Protein AF-A0A0R1KF83-F1 (afdb_monomer_lite)

Radius of gyration: 47.42 Å; chains: 1; bounding box: 70×109×99 Å

Organism: NCBI:txid1423775

Sequence (262 aa):
MNELVINENLLKIIPGKIEFPEYEKLKKNADDLAEGLKSVKVTPETLKTSKKLLAQVNKQIDKVERFRKDAKKEINKPYDELKVKTDSILKSITNATQIIKKQERELEEAQRQHKKDDINALYLQRLNLYPNFPFKFNDFLSAQSNVLNKSVSMNKTEELMAAWFDTKQKDIDVIKKMDDAEEILAQYIMFPDSVTEAISTVQKKKEYLQKAAEATKKTETPDYNNDITKAKKPVTFVIYDTGEASKVRSYMNANKIEYKEI

Structure (mmCIF, N/CA/C/O backbone):
data_AF-A0A0R1KF83-F1
#
_entry.id   AF-A0A0R1KF83-F1
#
loop_
_atom_site.group_PDB
_atom_site.id
_atom_site.type_symbol
_atom_site.label_atom_id
_atom_site.label_alt_id
_atom_site.label_comp_id
_atom_site.label_asym_id
_atom_site.label_entity_id
_atom_site.label_seq_id
_atom_site.pdbx_PDB_ins_code
_atom_site.Cartn_x
_atom_site.Cartn_y
_atom_site.Cartn_z
_atom_site.occupancy
_atom_site.B_iso_or_equiv
_atom_site.auth_seq_id
_atom_site.auth_comp_id
_atom_site.auth_asym_id
_atom_site.auth_atom_id
_atom_site.pdbx_PDB_model_num
ATOM 1 N N . MET A 1 1 ? -14.107 29.313 0.769 1.00 55.62 1 MET A N 1
ATOM 2 C CA . MET A 1 1 ? -14.213 27.915 1.238 1.00 55.62 1 MET A CA 1
ATOM 3 C C . MET A 1 1 ? -15.185 27.902 2.399 1.00 55.62 1 MET A C 1
ATOM 5 O O . MET A 1 1 ? -15.134 28.829 3.193 1.00 55.62 1 MET A O 1
ATOM 9 N N . ASN A 1 2 ? -16.086 26.922 2.467 1.00 73.06 2 ASN A N 1
ATOM 10 C CA . ASN A 1 2 ? -16.940 26.766 3.643 1.00 73.06 2 ASN A CA 1
ATOM 11 C C . ASN A 1 2 ? -16.139 26.015 4.703 1.00 73.06 2 ASN A C 1
ATOM 13 O O . ASN A 1 2 ? -15.740 24.874 4.474 1.00 73.06 2 ASN A O 1
ATOM 17 N N . GLU A 1 3 ? -15.887 26.666 5.828 1.00 73.06 3 GLU A N 1
ATOM 18 C CA . GLU A 1 3 ? -15.158 26.081 6.947 1.00 73.06 3 GLU A CA 1
ATOM 19 C C . GLU A 1 3 ? -16.136 25.553 7.994 1.00 73.06 3 GLU A C 1
ATOM 21 O O . GLU A 1 3 ? -17.164 26.169 8.285 1.00 73.06 3 GLU A O 1
ATOM 26 N N . LEU A 1 4 ? -15.817 24.391 8.564 1.00 77.00 4 LEU A N 1
ATOM 27 C CA . LEU A 1 4 ? -16.530 23.885 9.727 1.00 77.00 4 LEU A CA 1
ATOM 28 C C . LEU A 1 4 ? -16.047 24.660 10.959 1.00 77.00 4 LEU A C 1
ATOM 30 O O . LEU A 1 4 ? -14.973 24.384 11.486 1.00 77.00 4 LEU A O 1
ATOM 34 N N . VAL A 1 5 ? -16.839 25.628 11.413 1.00 77.94 5 VAL A N 1
ATOM 35 C CA . VAL A 1 5 ? -16.510 26.445 12.587 1.00 77.94 5 VAL A CA 1
ATOM 36 C C . VAL A 1 5 ? -17.060 25.783 13.852 1.00 77.94 5 VAL A C 1
ATOM 38 O O . VAL A 1 5 ? -18.271 25.598 13.986 1.00 77.94 5 VAL A O 1
ATOM 41 N N . ILE A 1 6 ? -16.176 25.443 14.794 1.00 75.62 6 ILE A N 1
ATOM 42 C CA . ILE A 1 6 ? -16.545 24.929 16.120 1.00 75.62 6 ILE A CA 1
ATOM 43 C C . ILE A 1 6 ? -16.343 26.055 17.139 1.00 75.62 6 ILE A C 1
ATOM 45 O O . ILE A 1 6 ? -15.214 26.381 17.486 1.00 75.62 6 ILE A O 1
ATOM 49 N N . ASN A 1 7 ? -17.439 26.649 17.611 1.00 75.56 7 ASN A N 1
ATOM 50 C CA . ASN A 1 7 ? -17.421 27.705 18.624 1.00 75.56 7 ASN A CA 1
ATOM 51 C C . ASN A 1 7 ? -17.644 27.138 20.033 1.00 75.56 7 ASN A C 1
ATOM 53 O O . ASN A 1 7 ? -18.369 26.157 20.209 1.00 75.56 7 ASN A O 1
ATOM 57 N N . GLU A 1 8 ? -17.108 27.820 21.047 1.00 60.69 8 GLU A N 1
ATOM 58 C CA . GLU A 1 8 ? -17.173 27.406 22.461 1.00 60.69 8 GLU A CA 1
ATOM 59 C C . GLU A 1 8 ? -18.611 27.289 23.012 1.00 60.69 8 GLU A C 1
ATOM 61 O O . GLU A 1 8 ? -18.862 26.516 23.932 1.00 60.69 8 GLU A O 1
ATOM 66 N N . ASN A 1 9 ? -19.584 27.972 22.396 1.00 69.19 9 ASN A N 1
ATOM 67 C CA . ASN A 1 9 ? -20.997 27.965 22.806 1.00 69.19 9 ASN A CA 1
ATOM 68 C C . ASN A 1 9 ? -21.871 26.903 22.109 1.00 69.19 9 ASN A C 1
ATOM 70 O O . ASN A 1 9 ? -23.090 26.908 22.281 1.00 69.19 9 ASN A O 1
ATOM 74 N N . LEU A 1 10 ? -21.296 26.000 21.307 1.00 70.94 10 LEU A N 1
ATOM 75 C CA . LEU A 1 10 ? -22.069 24.973 20.589 1.00 70.94 10 LEU A CA 1
ATOM 76 C C . LEU A 1 10 ? -22.630 23.874 21.502 1.00 70.94 10 LEU A C 1
ATOM 78 O O . LEU A 1 10 ? -23.557 23.163 21.113 1.00 70.94 10 LEU A O 1
ATOM 82 N N . LEU A 1 11 ? -22.071 23.723 22.704 1.00 75.50 11 LEU A N 1
ATOM 83 C CA . LEU A 1 11 ? -22.419 22.659 23.633 1.00 75.50 11 LEU A CA 1
ATOM 84 C C . LEU A 1 11 ? -22.688 23.233 25.026 1.00 75.50 11 LEU A C 1
ATOM 86 O O . LEU A 1 11 ? -21.809 23.812 25.654 1.00 75.50 11 LEU A O 1
ATOM 90 N N . LYS A 1 12 ? -23.895 23.008 25.548 1.00 79.31 12 LYS A N 1
ATOM 91 C CA . LYS A 1 12 ? -24.231 23.305 26.943 1.00 79.31 12 LYS A CA 1
ATOM 92 C C . LYS A 1 12 ? -24.244 22.009 27.746 1.00 79.31 12 LYS A C 1
ATOM 94 O O . LYS A 1 12 ? -25.152 21.197 27.588 1.00 79.31 12 LYS A O 1
ATOM 99 N N . ILE A 1 13 ? -23.254 21.827 28.617 1.00 78.75 13 ILE A N 1
ATOM 100 C CA . ILE A 1 13 ? -23.199 20.692 29.544 1.00 78.75 13 ILE A CA 1
ATOM 101 C C . ILE A 1 13 ? -23.841 21.116 30.862 1.00 78.75 13 ILE A C 1
ATOM 103 O O . ILE A 1 13 ? -23.393 22.066 31.500 1.00 78.75 13 ILE A O 1
ATOM 107 N N . ILE A 1 14 ? -24.888 20.407 31.275 1.00 79.69 14 ILE A N 1
ATOM 108 C CA . ILE A 1 14 ? -25.494 20.567 32.599 1.00 79.69 14 ILE A CA 1
ATOM 109 C C . ILE A 1 14 ? -25.043 19.363 33.437 1.00 79.69 14 ILE A C 1
ATOM 111 O O . ILE A 1 14 ? -25.363 18.234 33.063 1.00 79.69 14 ILE A O 1
ATOM 115 N N . PRO A 1 15 ? -24.281 19.558 34.530 1.00 71.69 15 PRO A N 1
ATOM 116 C CA . PRO A 1 15 ? -23.847 18.459 35.387 1.00 71.69 15 PRO A CA 1
ATOM 117 C C . PRO A 1 15 ? -25.043 17.673 35.938 1.00 71.69 15 PRO A C 1
ATOM 119 O O . PRO A 1 15 ? -25.968 18.254 36.506 1.00 71.69 15 PRO A O 1
ATOM 122 N N . GLY A 1 16 ? -25.023 16.347 35.789 1.00 71.31 16 GLY A N 1
ATOM 123 C CA . GLY A 1 16 ? -26.053 15.475 36.349 1.00 71.31 16 GLY A CA 1
ATOM 124 C C . GLY A 1 16 ? -25.880 15.326 37.861 1.00 71.31 16 GLY A C 1
ATOM 125 O O . GLY A 1 16 ? -24.911 14.720 38.312 1.00 71.31 16 GLY A O 1
ATOM 126 N N . LYS A 1 17 ? -26.816 15.857 38.654 1.00 80.12 17 LYS A N 1
ATOM 127 C CA . LYS A 1 17 ? -26.907 15.577 40.094 1.00 80.12 17 LYS A CA 1
ATOM 128 C C . LYS A 1 17 ? -27.732 14.307 40.298 1.00 80.12 17 LYS A C 1
ATOM 130 O O . LYS A 1 17 ? -28.866 14.239 39.834 1.00 80.12 17 LYS A O 1
ATOM 135 N N . ILE A 1 18 ? -27.177 13.319 41.001 1.00 80.50 18 ILE A N 1
ATOM 136 C CA . ILE A 1 18 ? -27.921 12.127 41.429 1.00 80.50 18 ILE A CA 1
ATOM 137 C C . ILE A 1 18 ? -28.328 12.330 42.885 1.00 80.50 18 ILE A C 1
ATOM 139 O O . ILE A 1 18 ? -27.470 12.452 43.757 1.00 80.50 18 ILE A O 1
ATOM 143 N N . GLU A 1 19 ? -29.628 12.341 43.152 1.00 84.00 19 GLU A N 1
ATOM 144 C CA . GLU A 1 19 ? -30.161 12.301 44.511 1.00 84.00 19 GLU A CA 1
ATOM 145 C C . GLU A 1 19 ? -30.661 10.885 44.801 1.00 84.00 19 GLU A C 1
ATOM 147 O O . GLU A 1 19 ? -31.388 10.303 43.997 1.00 84.00 19 GLU A O 1
ATOM 152 N N . PHE A 1 20 ? -30.278 10.325 45.953 1.00 87.25 20 PHE A N 1
ATOM 153 C CA . PHE A 1 20 ? -30.765 9.025 46.423 1.00 87.25 20 PHE A CA 1
ATOM 154 C C . PHE A 1 20 ? -31.449 9.171 47.795 1.00 87.25 20 PHE A C 1
ATOM 156 O O . PHE A 1 20 ? -30.877 8.781 48.813 1.00 87.25 20 PHE A O 1
ATOM 163 N N . PRO A 1 21 ? -32.673 9.736 47.847 1.00 85.31 21 PRO A N 1
ATOM 164 C CA . PRO A 1 21 ? -33.319 10.120 49.105 1.00 85.31 21 PRO A CA 1
ATOM 165 C C . PRO A 1 21 ? -33.566 8.951 50.070 1.00 85.31 21 PRO A C 1
ATOM 167 O O . PRO A 1 21 ? -33.509 9.127 51.281 1.00 85.31 21 PRO A O 1
ATOM 170 N N . GLU A 1 22 ? -33.806 7.743 49.549 1.00 89.19 22 GLU A N 1
ATOM 171 C CA . GLU A 1 22 ? -34.083 6.545 50.360 1.00 89.19 22 GLU A CA 1
ATOM 172 C C . GLU A 1 22 ? -32.843 5.684 50.658 1.00 89.19 22 GLU A C 1
ATOM 174 O O . GLU A 1 22 ? -32.982 4.542 51.102 1.00 89.19 22 GLU A O 1
ATOM 179 N N . TYR A 1 23 ? -31.630 6.200 50.437 1.00 90.25 23 TYR A N 1
ATOM 180 C CA . TYR A 1 23 ? -30.397 5.438 50.646 1.00 90.25 23 TYR A CA 1
ATOM 181 C C . TYR A 1 23 ? -30.298 4.843 52.057 1.00 90.25 23 TYR A C 1
ATOM 183 O O . TYR A 1 23 ? -30.104 3.638 52.196 1.00 90.25 23 TYR A O 1
ATOM 191 N N . GLU A 1 24 ? -30.494 5.658 53.097 1.00 91.31 24 GLU A N 1
ATOM 192 C CA . GLU A 1 24 ? -30.372 5.211 54.493 1.00 91.31 24 GLU A CA 1
ATOM 193 C C . GLU A 1 24 ? -31.385 4.113 54.838 1.00 91.31 24 GLU A C 1
ATOM 195 O O . GLU A 1 24 ? -31.067 3.142 55.524 1.00 91.31 24 GLU A O 1
ATOM 200 N N . LYS A 1 25 ? -32.602 4.212 54.291 1.00 88.94 25 LYS A N 1
ATOM 201 C CA . LYS A 1 25 ? -33.646 3.200 54.470 1.00 88.94 25 LYS A CA 1
ATOM 202 C C . LYS A 1 25 ? -33.285 1.895 53.761 1.00 88.94 25 LYS A C 1
ATOM 204 O O . LYS A 1 25 ? -33.444 0.821 54.338 1.00 88.94 25 LYS A O 1
ATOM 209 N N . LEU A 1 26 ? -32.790 1.970 52.523 1.00 89.19 26 LEU A N 1
ATOM 210 C CA . LEU A 1 26 ? -32.376 0.788 51.768 1.00 89.19 26 LEU A CA 1
ATOM 211 C C . LEU A 1 26 ? -31.156 0.112 52.402 1.00 89.19 26 LEU A C 1
ATOM 213 O O . LEU A 1 26 ? -31.117 -1.114 52.477 1.00 89.19 26 LEU A O 1
ATOM 217 N N . LYS A 1 27 ? -30.192 0.903 52.878 1.00 90.94 27 LYS A N 1
ATOM 218 C CA . LYS A 1 27 ? -29.001 0.418 53.574 1.00 90.94 27 LYS A CA 1
ATOM 219 C C . LYS A 1 27 ? -29.380 -0.316 54.856 1.00 90.94 27 LYS A C 1
ATOM 221 O O . LYS A 1 27 ? -28.992 -1.465 55.014 1.00 90.94 27 LYS A O 1
ATOM 226 N N . LYS A 1 28 ? -30.230 0.288 55.693 1.00 90.06 28 LYS A N 1
ATOM 227 C CA . LYS A 1 28 ? -30.735 -0.356 56.910 1.00 90.06 28 LYS A CA 1
ATOM 228 C C . LYS A 1 28 ? -31.414 -1.699 56.615 1.00 90.06 28 LYS A C 1
ATOM 230 O O . LYS A 1 28 ? -31.087 -2.698 57.238 1.00 90.06 28 LYS A O 1
ATOM 235 N N . ASN A 1 29 ? -32.286 -1.752 55.604 1.00 87.06 29 ASN A N 1
ATOM 236 C CA . ASN A 1 29 ? -32.935 -3.003 55.194 1.00 87.06 29 ASN A CA 1
ATOM 237 C C . ASN A 1 29 ? -31.931 -4.068 54.713 1.00 87.06 29 ASN A C 1
ATOM 239 O O . ASN A 1 29 ? -32.166 -5.262 54.896 1.00 87.06 29 ASN A O 1
ATOM 243 N N . ALA A 1 30 ? -30.844 -3.655 54.054 1.00 88.62 30 ALA A N 1
ATOM 244 C CA . ALA A 1 30 ? -29.791 -4.562 53.607 1.00 88.62 30 ALA A CA 1
ATOM 245 C C . ALA A 1 30 ? -28.960 -5.093 54.787 1.00 88.62 30 ALA A C 1
ATOM 247 O O . ALA A 1 30 ? -28.637 -6.281 54.803 1.00 88.62 30 ALA A O 1
ATOM 248 N N . ASP A 1 31 ? -28.667 -4.241 55.771 1.00 89.94 31 ASP A N 1
ATOM 249 C CA . ASP A 1 31 ? -27.963 -4.614 57.000 1.00 89.94 31 ASP A CA 1
ATOM 250 C C . ASP A 1 31 ? -28.804 -5.602 57.832 1.00 89.94 31 ASP A C 1
ATOM 252 O O . ASP A 1 31 ? -28.315 -6.681 58.172 1.00 89.94 31 ASP A O 1
ATOM 256 N N . ASP A 1 32 ? -30.097 -5.316 58.031 1.00 87.44 32 ASP A N 1
ATOM 257 C CA . ASP A 1 32 ? -31.045 -6.203 58.724 1.00 87.44 32 ASP A CA 1
ATOM 258 C C . ASP A 1 32 ? -31.163 -7.570 58.014 1.00 87.44 32 ASP A C 1
ATOM 260 O O . ASP A 1 32 ? -31.154 -8.634 58.644 1.00 87.44 32 ASP A O 1
ATOM 264 N N . LEU A 1 33 ? -31.230 -7.569 56.675 1.00 86.44 33 LEU A N 1
ATOM 265 C CA . LEU A 1 33 ? -31.244 -8.794 55.871 1.00 86.44 33 LEU A CA 1
ATOM 266 C C . LEU A 1 33 ? -29.941 -9.590 56.042 1.00 86.44 33 LEU A C 1
ATOM 268 O O . LEU A 1 33 ? -29.980 -10.815 56.173 1.00 86.44 33 LEU A O 1
ATOM 272 N N . ALA A 1 34 ? -28.790 -8.919 56.041 1.00 86.19 34 ALA A N 1
ATOM 273 C CA . ALA A 1 34 ? -27.488 -9.557 56.198 1.00 86.19 34 ALA A CA 1
ATOM 274 C C . ALA A 1 34 ? -27.314 -10.173 57.594 1.00 86.19 34 ALA A C 1
ATOM 276 O O . ALA A 1 34 ? -26.789 -11.283 57.711 1.00 86.19 34 ALA A O 1
ATOM 277 N N . GLU A 1 35 ? -27.772 -9.494 58.648 1.00 86.81 35 GLU A N 1
ATOM 278 C CA . GLU A 1 35 ? -27.797 -10.037 60.010 1.00 86.81 35 GLU A CA 1
ATOM 279 C C . GLU A 1 35 ? -28.718 -11.255 60.118 1.00 86.81 35 GLU A C 1
ATOM 281 O O . GLU A 1 35 ? -28.304 -12.299 60.633 1.00 86.81 35 GLU A O 1
ATOM 286 N N . GLY A 1 36 ? -29.918 -11.176 59.536 1.00 82.06 36 GLY A N 1
ATOM 287 C CA . GLY A 1 36 ? -30.845 -12.303 59.470 1.00 82.06 36 GLY A CA 1
ATOM 288 C C . GLY A 1 36 ? -30.234 -13.522 58.774 1.00 82.06 36 GLY A C 1
ATOM 289 O O . GLY A 1 36 ? -30.340 -14.639 59.279 1.00 82.06 36 GLY A O 1
ATOM 290 N N . LEU A 1 37 ? -29.514 -13.325 57.666 1.00 85.19 37 LEU A N 1
ATOM 291 C CA . LEU A 1 37 ? -28.855 -14.410 56.930 1.00 85.19 37 LEU A CA 1
ATOM 292 C C . LEU A 1 37 ? -27.703 -15.061 57.709 1.00 85.19 37 LEU A C 1
ATOM 294 O O . LEU A 1 37 ? -27.546 -16.279 57.632 1.00 85.19 37 LEU A O 1
ATOM 298 N N . LYS A 1 38 ? -26.929 -14.292 58.490 1.00 86.75 38 LYS A N 1
ATOM 299 C CA . LYS A 1 38 ? -25.844 -14.825 59.342 1.00 86.75 38 LYS A CA 1
ATOM 300 C C . LYS A 1 38 ? -26.356 -15.775 60.429 1.00 86.75 38 LYS A C 1
ATOM 302 O O . LYS A 1 38 ? -25.614 -16.644 60.876 1.00 86.75 38 LYS A O 1
ATOM 307 N N . SER A 1 39 ? -27.612 -15.619 60.847 1.00 82.25 39 SER A N 1
ATOM 308 C CA . SER A 1 39 ? -28.232 -16.453 61.885 1.00 82.25 39 SER A CA 1
ATOM 309 C C . SER A 1 39 ? -28.730 -17.822 61.383 1.00 82.25 39 SER A C 1
ATOM 311 O O . SER A 1 39 ? -29.008 -18.716 62.186 1.00 82.25 39 SER A O 1
ATOM 313 N N . VAL A 1 40 ? -28.818 -18.025 60.061 1.00 84.06 40 VAL A N 1
ATOM 314 C CA . VAL A 1 40 ? -29.368 -19.248 59.455 1.00 84.06 40 VAL A CA 1
ATOM 315 C C . VAL A 1 40 ? -28.357 -20.399 59.512 1.00 84.06 40 VAL A C 1
ATOM 317 O O . VAL A 1 40 ? -27.308 -20.356 58.871 1.00 84.06 40 VAL A O 1
ATOM 320 N N . LYS A 1 41 ? -28.697 -21.487 60.218 1.00 80.81 41 LYS A N 1
ATOM 321 C CA . LYS A 1 41 ? -27.914 -22.737 60.229 1.00 80.81 41 LYS A CA 1
ATOM 322 C C . LYS A 1 41 ? -28.411 -23.714 59.162 1.00 80.81 41 LYS A C 1
ATOM 324 O O . LYS A 1 41 ? -29.584 -24.087 59.139 1.00 80.81 41 LYS A O 1
ATOM 329 N N . VAL A 1 42 ? -27.505 -24.163 58.296 1.00 83.31 42 VAL A N 1
ATOM 330 C CA . VAL A 1 42 ? -27.810 -25.135 57.236 1.00 83.31 42 VAL A CA 1
ATOM 331 C C . VAL A 1 42 ? -27.580 -26.555 57.755 1.00 83.31 42 VAL A C 1
ATOM 333 O O . VAL A 1 42 ? -26.464 -26.913 58.117 1.00 83.31 42 VAL A O 1
ATOM 336 N N . THR A 1 43 ? -28.637 -27.364 57.774 1.00 86.25 43 THR A N 1
ATOM 337 C CA . THR A 1 43 ? -28.629 -28.792 58.127 1.00 86.25 43 THR A CA 1
ATOM 338 C C . THR A 1 43 ? -29.216 -29.611 56.964 1.00 86.25 43 THR A C 1
ATOM 340 O O . THR A 1 43 ? -29.791 -29.025 56.038 1.00 86.25 43 THR A O 1
ATOM 343 N N . PRO A 1 44 ? -29.098 -30.954 56.956 1.00 81.31 44 PRO A N 1
ATOM 344 C CA . PRO A 1 44 ? -29.629 -31.786 55.870 1.00 81.31 44 PRO A CA 1
ATOM 345 C C . PRO A 1 44 ? -31.131 -31.576 55.608 1.00 81.31 44 PRO A C 1
ATOM 347 O O . PRO A 1 44 ? -31.561 -31.561 54.456 1.00 81.31 44 PRO A O 1
ATOM 350 N N . GLU A 1 45 ? -31.912 -31.324 56.660 1.00 76.19 45 GLU A N 1
ATOM 351 C CA . GLU A 1 45 ? -33.358 -31.084 56.584 1.00 76.19 45 GLU A CA 1
ATOM 352 C C . GLU A 1 45 ? -33.705 -29.665 56.089 1.00 76.19 45 GLU A C 1
ATOM 354 O O . GLU A 1 45 ? -34.697 -29.474 55.383 1.00 76.19 45 GLU A O 1
ATOM 359 N N . THR A 1 46 ? -32.864 -28.661 56.380 1.00 81.19 46 THR A N 1
ATOM 360 C CA . THR A 1 46 ? -33.091 -27.251 55.993 1.00 81.19 46 THR A CA 1
ATOM 361 C C . THR A 1 46 ? -32.419 -26.854 54.674 1.00 81.19 46 THR A C 1
ATOM 363 O O . THR A 1 46 ? -32.597 -25.741 54.179 1.00 81.19 46 THR A O 1
ATOM 366 N N . LEU A 1 47 ? -31.681 -27.759 54.028 1.00 84.94 47 LEU A N 1
ATOM 367 C CA . LEU A 1 47 ? -30.932 -27.465 52.802 1.00 84.94 47 LEU A CA 1
ATOM 368 C C . LEU A 1 47 ? -31.814 -26.915 51.665 1.00 84.94 47 LEU A C 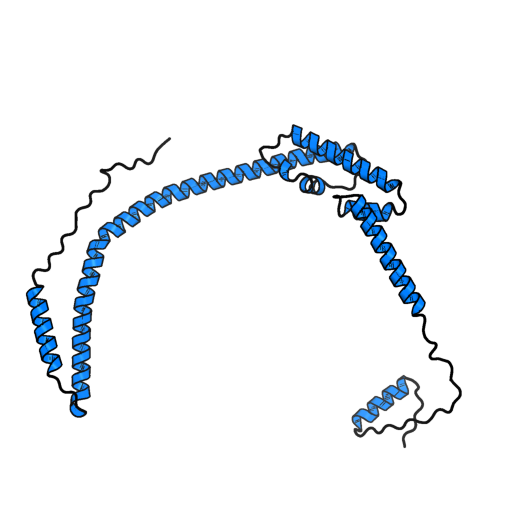1
ATOM 370 O O . LEU A 1 47 ? -31.422 -25.989 50.948 1.00 84.94 47 LEU A O 1
ATOM 374 N N . LYS A 1 48 ? -33.022 -27.465 51.487 1.00 86.38 48 LYS A N 1
ATOM 375 C CA . LYS A 1 48 ? -33.942 -27.053 50.412 1.00 86.38 48 LYS A CA 1
ATOM 376 C C . LYS A 1 48 ? -34.507 -25.648 50.642 1.00 86.38 48 LYS A C 1
ATOM 378 O O . LYS A 1 48 ? -34.655 -24.891 49.682 1.00 86.38 48 LYS A O 1
ATOM 383 N N . THR A 1 49 ? -34.822 -25.295 51.885 1.00 82.88 49 THR A N 1
ATOM 384 C CA . THR A 1 49 ? -35.333 -23.965 52.249 1.00 82.88 49 THR A CA 1
ATOM 385 C C . THR A 1 49 ? -34.225 -22.917 52.180 1.00 82.88 49 THR A C 1
ATOM 387 O O . THR A 1 49 ? -34.434 -21.870 51.569 1.00 82.88 49 THR A O 1
ATOM 390 N N . SER A 1 50 ? -33.015 -23.240 52.645 1.00 84.81 50 SER A N 1
ATOM 391 C CA . SER A 1 50 ? -31.837 -22.366 52.539 1.00 84.81 50 SER A CA 1
ATOM 392 C C . SER A 1 50 ? -31.466 -22.037 51.087 1.00 84.81 50 SER A C 1
ATOM 394 O O . SER A 1 50 ? -31.187 -20.884 50.764 1.00 84.81 50 SER A O 1
ATOM 396 N N . LYS A 1 51 ? -31.553 -23.006 50.162 1.00 85.19 51 LYS A N 1
ATOM 397 C CA . LYS A 1 51 ? -31.351 -22.747 48.721 1.00 85.19 51 LYS A CA 1
ATOM 398 C C . LYS A 1 51 ? -32.392 -21.785 48.135 1.00 85.19 51 LYS A C 1
ATOM 400 O O . LYS A 1 51 ? -32.042 -20.930 47.324 1.00 85.19 51 LYS A O 1
ATOM 405 N N . LYS A 1 52 ? -33.665 -21.900 48.536 1.00 88.00 52 LYS A N 1
ATOM 406 C CA . LYS A 1 52 ? -34.721 -20.966 48.101 1.00 88.00 52 LYS A CA 1
ATOM 407 C C . LYS A 1 52 ? -34.488 -19.556 48.647 1.00 88.00 52 LYS A C 1
ATOM 409 O O . LYS A 1 52 ? -34.669 -18.598 47.899 1.00 88.00 52 LYS A O 1
ATOM 414 N N . LEU A 1 53 ? -34.058 -19.444 49.904 1.00 85.44 53 LEU A N 1
ATOM 415 C CA . LEU A 1 53 ? -33.714 -18.170 50.536 1.00 85.44 53 LEU A CA 1
ATOM 416 C C . LEU A 1 53 ? -32.557 -17.479 49.799 1.00 85.44 53 LEU A C 1
ATOM 418 O O . LEU A 1 53 ? -32.698 -16.329 49.395 1.00 85.44 53 LEU A O 1
ATOM 422 N N . LEU A 1 54 ? -31.464 -18.196 49.509 1.00 89.06 54 LEU A N 1
ATOM 423 C CA . LEU A 1 54 ? -30.344 -17.656 48.723 1.00 89.06 54 LEU A CA 1
ATOM 424 C C . LEU A 1 54 ? -30.781 -17.169 47.337 1.00 89.06 54 LEU A C 1
ATOM 426 O O . LEU A 1 54 ? -30.371 -16.099 46.896 1.00 89.06 54 LEU A O 1
ATOM 430 N N . ALA A 1 55 ? -31.656 -17.911 46.655 1.00 89.12 55 ALA A N 1
ATOM 431 C CA . ALA A 1 55 ? -32.183 -17.481 45.362 1.00 89.12 55 ALA A CA 1
ATOM 432 C C . ALA A 1 55 ? -33.006 -16.181 45.460 1.00 89.12 55 ALA A C 1
ATOM 434 O O . ALA A 1 55 ? -32.976 -15.363 44.541 1.00 89.12 55 ALA A O 1
ATOM 435 N N . GLN A 1 56 ? -33.740 -15.969 46.556 1.00 87.50 56 GLN A N 1
ATOM 436 C CA . GLN A 1 56 ? -34.470 -14.721 46.800 1.00 87.50 56 GLN A CA 1
ATOM 437 C C . GLN A 1 56 ? -33.522 -13.553 47.096 1.00 87.50 56 GLN A C 1
ATOM 439 O O . GLN A 1 56 ? -33.717 -12.473 46.539 1.00 87.50 56 GLN A O 1
ATOM 444 N N . VAL A 1 57 ? -32.477 -13.781 47.894 1.00 90.25 57 VAL A N 1
ATOM 445 C CA . VAL A 1 57 ? -31.438 -12.781 48.192 1.00 90.25 57 VAL A CA 1
ATOM 446 C C . VAL A 1 57 ? -30.697 -12.377 46.921 1.00 90.25 57 VAL A C 1
ATOM 448 O O . VAL A 1 57 ? -30.591 -11.190 46.627 1.00 90.25 57 VAL A O 1
ATOM 451 N N . ASN A 1 58 ? -30.285 -13.340 46.093 1.00 89.69 58 ASN A N 1
ATOM 452 C CA . ASN A 1 58 ? -29.632 -13.054 44.813 1.00 89.69 58 ASN A CA 1
ATOM 453 C C . ASN A 1 58 ? -30.520 -12.199 43.895 1.00 89.69 58 ASN A C 1
ATOM 455 O O . ASN A 1 58 ? -30.045 -11.244 43.290 1.00 89.69 58 ASN A O 1
ATOM 459 N N . LYS A 1 59 ? -31.837 -12.450 43.860 1.00 92.94 59 LYS A N 1
ATOM 460 C CA . LYS A 1 59 ? -32.775 -11.586 43.120 1.00 92.94 59 LYS A CA 1
ATOM 461 C C . LYS A 1 59 ? -32.824 -10.156 43.664 1.00 92.94 59 LYS A C 1
ATOM 463 O O . LYS A 1 59 ? -33.055 -9.232 42.888 1.00 92.94 59 LYS A O 1
ATOM 468 N N . GLN A 1 60 ? -32.677 -9.960 44.974 1.00 88.62 60 GLN A N 1
ATOM 469 C CA . GLN A 1 60 ? -32.633 -8.627 45.582 1.00 88.62 60 GLN A CA 1
ATOM 470 C C . GLN A 1 60 ? -31.310 -7.913 45.275 1.00 88.62 60 GLN A C 1
ATOM 472 O O . GLN A 1 60 ? -31.347 -6.746 44.888 1.00 88.62 60 GLN A O 1
ATOM 477 N N . ILE A 1 61 ? -30.177 -8.622 45.330 1.00 88.62 61 ILE A N 1
ATOM 478 C CA . ILE A 1 61 ? -28.866 -8.115 44.890 1.00 88.62 61 ILE A CA 1
ATOM 479 C C . ILE A 1 61 ? -28.949 -7.644 43.435 1.00 88.62 61 ILE A C 1
ATOM 481 O O . ILE A 1 61 ? -28.627 -6.495 43.128 1.00 88.62 61 ILE A O 1
ATOM 485 N N . ASP A 1 62 ? -29.496 -8.480 42.551 1.00 92.19 62 ASP A N 1
ATOM 486 C CA . ASP A 1 62 ? -29.644 -8.128 41.143 1.00 92.19 62 ASP A CA 1
ATOM 487 C C . ASP A 1 62 ? -30.517 -6.883 40.925 1.00 92.19 62 ASP A C 1
ATOM 489 O O . ASP A 1 62 ? -30.329 -6.161 39.947 1.00 92.19 62 ASP A O 1
ATOM 493 N N . LYS A 1 63 ? -31.522 -6.638 41.777 1.00 91.69 63 LYS A N 1
ATOM 494 C CA . LYS A 1 63 ? -32.368 -5.436 41.680 1.00 91.69 63 LYS A CA 1
ATOM 495 C C . LYS A 1 63 ? -31.573 -4.174 42.002 1.00 91.69 63 LYS A C 1
ATOM 497 O O . LYS A 1 63 ? -31.689 -3.198 41.265 1.00 91.69 63 LYS A O 1
ATOM 502 N N . VAL A 1 64 ? -30.745 -4.204 43.047 1.00 88.31 64 VAL A N 1
ATOM 503 C CA . VAL A 1 64 ? -29.861 -3.082 43.410 1.00 88.31 64 VAL A CA 1
ATOM 504 C C . VAL A 1 64 ? -28.831 -2.838 42.307 1.00 88.31 64 VAL A C 1
ATOM 506 O O . VAL A 1 64 ? -28.601 -1.699 41.894 1.00 88.31 64 VAL A O 1
ATOM 509 N N . GLU A 1 65 ? -28.259 -3.907 41.751 1.00 89.25 65 GLU A N 1
ATOM 510 C CA . GLU A 1 65 ? -27.348 -3.784 40.617 1.00 89.25 65 GLU A CA 1
ATOM 511 C C . GLU A 1 65 ? -28.015 -3.206 39.368 1.00 89.25 65 GLU A C 1
ATOM 513 O O . GLU A 1 65 ? -27.403 -2.386 38.680 1.00 89.25 65 GLU A O 1
ATOM 518 N N . ARG A 1 66 ? -29.240 -3.645 39.052 1.00 93.69 66 ARG A N 1
ATOM 519 C CA . ARG A 1 66 ? -30.025 -3.115 37.930 1.00 93.69 66 ARG A CA 1
ATOM 520 C C . ARG A 1 66 ? -30.301 -1.632 38.116 1.00 93.69 66 ARG A C 1
ATOM 522 O O . ARG A 1 66 ? -29.965 -0.871 37.221 1.00 93.69 66 ARG A O 1
ATOM 529 N N . PHE A 1 67 ? -30.758 -1.218 39.297 1.00 89.94 67 PHE A N 1
ATOM 530 C CA . PHE A 1 67 ? -30.966 0.194 39.623 1.00 89.94 67 PHE A CA 1
ATOM 531 C C . PHE A 1 67 ? -29.715 1.045 39.343 1.00 89.94 67 PHE A C 1
ATOM 533 O O . PHE A 1 67 ? -29.790 2.046 38.632 1.00 89.94 67 PHE A O 1
ATOM 540 N N . ARG A 1 68 ? -28.534 0.601 39.801 1.00 90.81 68 ARG A N 1
ATOM 541 C CA . ARG A 1 68 ? -27.258 1.276 39.499 1.00 90.81 68 ARG A CA 1
ATOM 542 C C . ARG A 1 68 ? -26.964 1.328 37.993 1.00 90.81 68 ARG A C 1
ATOM 544 O O . ARG A 1 68 ? -26.510 2.353 37.487 1.00 90.81 68 ARG A O 1
ATOM 551 N N . LYS A 1 69 ? -27.157 0.212 37.280 1.00 92.81 69 LYS A N 1
ATOM 552 C CA . LYS A 1 69 ? -26.896 0.109 35.832 1.00 92.81 69 LYS A CA 1
ATOM 553 C C . LYS A 1 69 ? -27.842 1.008 35.030 1.00 92.81 69 LYS A C 1
ATOM 555 O O . LYS A 1 69 ? -27.387 1.641 34.083 1.00 92.81 69 LYS A O 1
ATOM 560 N N . ASP A 1 70 ? -29.107 1.091 35.419 1.00 90.81 70 ASP A N 1
ATOM 561 C CA . ASP A 1 70 ? -30.119 1.899 34.742 1.00 90.81 70 ASP A CA 1
ATOM 562 C C . ASP A 1 70 ? -29.894 3.394 34.998 1.00 90.81 70 ASP A C 1
ATOM 564 O O . ASP A 1 70 ? -29.862 4.165 34.043 1.00 90.81 70 ASP A O 1
ATOM 568 N N . ALA A 1 71 ? -29.567 3.796 36.233 1.00 88.44 71 ALA A N 1
ATOM 569 C CA . ALA A 1 71 ? -29.157 5.173 36.528 1.00 88.44 71 ALA A CA 1
ATOM 570 C C . ALA A 1 71 ? -27.938 5.608 35.689 1.00 88.44 71 ALA A C 1
ATOM 572 O O . ALA A 1 71 ? -27.914 6.705 35.133 1.00 88.44 71 ALA A O 1
ATOM 573 N N . LYS A 1 72 ? -26.939 4.725 35.526 1.00 89.69 72 LYS A N 1
ATOM 574 C CA . LYS A 1 72 ? -25.784 4.983 34.650 1.00 89.69 72 LYS A CA 1
ATOM 575 C C . LYS A 1 72 ? -26.196 5.160 33.183 1.00 89.69 72 LYS A C 1
ATOM 577 O O . LYS A 1 72 ? -25.642 6.022 32.507 1.00 89.69 72 LYS A O 1
ATOM 582 N N . LYS A 1 73 ? -27.129 4.346 32.679 1.00 89.62 73 LYS A N 1
ATOM 583 C CA . LYS A 1 73 ? -27.625 4.465 31.298 1.00 89.62 73 LYS A CA 1
ATOM 584 C C . LYS A 1 73 ? -28.341 5.793 31.071 1.00 89.62 73 LYS A C 1
ATOM 586 O O . LYS A 1 73 ? -28.057 6.442 30.074 1.00 89.62 73 LYS A O 1
ATOM 591 N N . GLU A 1 74 ? -29.205 6.210 31.993 1.00 87.44 74 GLU A N 1
ATOM 592 C CA . GLU A 1 74 ? -29.929 7.485 31.881 1.00 87.44 74 GLU A CA 1
ATOM 593 C C . GLU A 1 74 ? -28.973 8.684 31.844 1.00 87.44 74 GLU A C 1
ATOM 595 O O . GLU A 1 74 ? -29.128 9.575 31.015 1.00 87.44 74 GLU A O 1
ATOM 600 N N . ILE A 1 75 ? -27.922 8.674 32.668 1.00 87.50 75 ILE A N 1
ATOM 601 C CA . ILE A 1 75 ? -26.895 9.731 32.665 1.00 87.50 75 ILE A CA 1
ATOM 602 C C . ILE A 1 75 ? -26.064 9.718 31.381 1.00 87.50 75 ILE A C 1
ATOM 604 O O . ILE A 1 75 ? -25.676 10.774 30.887 1.00 87.50 75 ILE A O 1
ATOM 608 N N . ASN A 1 76 ? -25.777 8.534 30.836 1.00 89.62 76 ASN A N 1
ATOM 609 C CA . ASN A 1 76 ? -24.998 8.400 29.608 1.00 89.62 76 ASN A CA 1
ATOM 610 C C . ASN A 1 76 ? -25.816 8.698 28.344 1.00 89.62 76 ASN A C 1
ATOM 612 O O . ASN A 1 76 ? -25.232 9.035 27.319 1.00 89.62 76 ASN A O 1
ATOM 616 N N . LYS A 1 77 ? -27.149 8.626 28.397 1.00 89.31 77 LYS A N 1
ATOM 617 C CA . LYS A 1 77 ? -28.021 8.813 27.231 1.00 89.31 77 LYS A CA 1
ATOM 618 C C . LYS A 1 77 ? -27.808 10.157 26.505 1.00 89.31 77 LYS A C 1
ATOM 620 O O . LYS A 1 77 ? -27.633 10.121 25.289 1.00 89.31 77 LYS A O 1
ATOM 625 N N . PRO A 1 78 ? -27.718 11.324 27.179 1.00 88.31 78 PRO A N 1
ATOM 626 C CA . PRO A 1 78 ? -27.403 12.591 26.511 1.00 88.31 78 PRO A CA 1
ATOM 627 C C . PRO A 1 78 ? -26.032 12.590 25.821 1.00 88.31 78 PRO A C 1
ATOM 629 O O . PRO A 1 78 ? -25.862 13.212 24.772 1.00 88.31 78 PRO A O 1
ATOM 632 N N . TYR A 1 79 ? -25.053 11.883 26.394 1.00 88.44 79 TYR A N 1
ATOM 633 C CA . TYR A 1 79 ? -23.738 11.716 25.780 1.00 88.44 79 TYR A CA 1
ATOM 634 C C . TYR A 1 79 ? -23.813 10.826 24.535 1.00 88.44 79 TYR A C 1
ATOM 636 O O . TYR A 1 79 ? -23.257 11.185 23.500 1.00 88.44 79 TYR A O 1
ATOM 644 N N . ASP A 1 80 ? -24.530 9.704 24.603 1.00 90.88 80 ASP A N 1
ATOM 645 C CA . ASP A 1 80 ? -24.712 8.809 23.459 1.00 90.88 80 ASP A CA 1
ATOM 646 C C . ASP A 1 80 ? -25.454 9.521 22.310 1.00 90.88 80 ASP A C 1
ATOM 648 O O . ASP A 1 80 ? -25.076 9.387 21.146 1.00 90.88 80 ASP A O 1
ATOM 652 N N . GLU A 1 81 ? -26.449 10.358 22.617 1.00 89.88 81 GLU A N 1
ATOM 653 C CA . GLU A 1 81 ? -27.134 11.203 21.629 1.00 89.88 81 GLU A CA 1
ATOM 654 C C . GLU A 1 81 ? -26.204 12.249 20.995 1.00 89.88 81 GLU A C 1
ATOM 656 O O . GLU A 1 81 ? -26.239 12.452 19.777 1.00 89.88 81 GLU A O 1
ATOM 661 N N . LEU A 1 82 ? -25.358 12.911 21.795 1.00 88.50 82 LEU A N 1
ATOM 662 C CA . LEU A 1 82 ? -24.326 13.819 21.285 1.00 88.50 82 LEU A CA 1
ATOM 663 C C . LEU A 1 82 ? -23.360 13.075 20.362 1.00 88.50 82 LEU A C 1
ATOM 665 O O . LEU A 1 82 ? -23.051 13.561 19.275 1.00 88.50 82 LEU A O 1
ATOM 669 N N . LYS A 1 83 ? -22.906 11.891 20.777 1.00 90.75 83 LYS A N 1
ATOM 670 C CA . LYS A 1 83 ? -22.002 11.052 19.996 1.00 90.75 83 LYS A CA 1
ATOM 671 C C . LYS A 1 83 ? -22.606 10.711 18.636 1.00 90.75 83 LYS A C 1
ATOM 673 O O . LYS A 1 83 ? -21.959 10.955 17.627 1.00 90.75 83 LYS A O 1
ATOM 678 N N . VAL A 1 84 ? -23.857 10.247 18.589 1.00 93.88 84 VAL A N 1
ATOM 679 C CA . VAL A 1 84 ? -24.560 9.930 17.330 1.00 93.88 84 VAL A CA 1
ATOM 680 C C . VAL A 1 84 ? -24.621 11.146 16.399 1.00 93.88 84 VAL A C 1
ATOM 682 O O . VAL A 1 84 ? -24.380 11.021 15.197 1.00 93.88 84 VAL A O 1
ATOM 685 N N . LYS A 1 85 ? -24.913 12.337 16.940 1.00 90.31 85 LYS A N 1
ATOM 686 C CA . LYS A 1 85 ? -24.954 13.585 16.160 1.00 90.31 85 LYS A CA 1
ATOM 687 C C . LYS A 1 85 ? -23.576 13.944 15.599 1.00 90.31 85 LYS A C 1
ATOM 689 O O . LYS A 1 85 ? -23.461 14.225 14.407 1.00 90.31 85 LYS A O 1
ATOM 694 N N . THR A 1 86 ? -22.535 13.888 16.426 1.00 89.75 86 THR A N 1
ATOM 695 C CA . THR A 1 86 ? -21.154 14.173 16.011 1.00 89.75 86 THR A CA 1
ATOM 696 C C . THR A 1 86 ? -20.654 13.158 14.983 1.00 89.75 86 THR A C 1
ATOM 698 O O . THR A 1 86 ? -20.093 13.550 13.961 1.00 89.75 86 THR A O 1
ATOM 701 N N . ASP A 1 87 ? -20.934 11.870 15.186 1.00 92.12 87 ASP A N 1
ATOM 702 C CA . ASP A 1 87 ? -20.592 10.796 14.249 1.00 92.12 87 ASP A CA 1
ATOM 703 C C . ASP A 1 87 ? -21.291 11.003 12.897 1.00 92.12 87 ASP A C 1
ATOM 705 O O . ASP A 1 87 ? 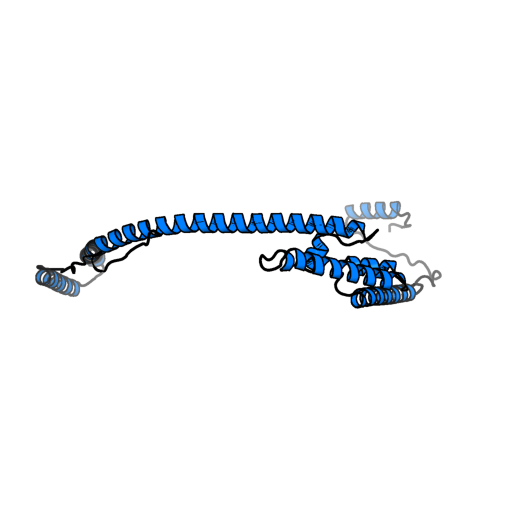-20.685 10.796 11.845 1.00 92.12 87 ASP A O 1
ATOM 709 N N . SER A 1 88 ? -22.543 11.474 12.893 1.00 92.25 88 SER A N 1
ATOM 710 C CA . SER A 1 88 ? -23.262 11.814 11.659 1.00 92.25 88 SER A CA 1
ATOM 711 C C . SER A 1 88 ? -22.608 12.974 10.901 1.00 92.25 88 SER A C 1
ATOM 713 O O . SER A 1 88 ? -22.511 12.924 9.673 1.00 92.25 88 SER A O 1
ATOM 715 N N . ILE A 1 89 ? -22.153 14.014 11.607 1.00 90.50 89 ILE A N 1
ATOM 716 C CA . ILE A 1 89 ? -21.431 15.143 10.999 1.00 90.50 89 ILE A CA 1
ATOM 717 C C . ILE A 1 89 ? -20.109 14.645 10.402 1.00 90.50 89 ILE A C 1
ATOM 719 O O . ILE A 1 89 ? -19.827 14.887 9.226 1.00 90.50 89 ILE A O 1
ATOM 723 N N . LEU A 1 90 ? -19.335 13.881 11.179 1.00 90.50 90 LEU A N 1
ATOM 724 C CA . LEU A 1 90 ? -18.058 13.319 10.744 1.00 90.50 90 LEU A CA 1
ATOM 725 C C . LEU A 1 90 ? -18.221 12.393 9.535 1.00 90.50 90 LEU A C 1
ATOM 727 O O . LEU A 1 90 ? -17.416 12.445 8.604 1.00 90.50 90 LEU A O 1
ATOM 731 N N . LYS A 1 91 ? -19.275 11.571 9.516 1.00 93.50 91 LYS A N 1
ATOM 732 C CA . LYS A 1 91 ? -19.589 10.678 8.397 1.00 93.50 91 LYS A CA 1
ATOM 733 C C . LYS A 1 91 ? -19.848 11.458 7.111 1.00 93.50 91 LYS A C 1
ATOM 735 O O . LYS A 1 91 ? -19.298 11.095 6.075 1.00 93.50 91 LYS A O 1
ATOM 740 N N . SER A 1 92 ? -20.628 12.538 7.167 1.00 89.25 92 SER A N 1
ATOM 741 C CA . SER A 1 92 ? -20.898 13.384 5.995 1.00 89.25 92 SER A CA 1
ATOM 742 C C . SER A 1 92 ? -19.614 13.981 5.412 1.00 89.25 92 SER A C 1
ATOM 744 O O . SER A 1 92 ? -19.394 13.902 4.203 1.00 89.25 92 SER A O 1
ATOM 746 N N . ILE A 1 93 ? -18.732 14.502 6.271 1.00 90.88 93 ILE A N 1
ATOM 747 C CA . ILE A 1 93 ? -17.437 15.064 5.856 1.00 90.88 93 ILE A CA 1
ATOM 748 C C . ILE A 1 93 ? -16.545 13.966 5.272 1.00 90.88 93 ILE A C 1
ATOM 750 O O . ILE A 1 93 ? -16.008 14.120 4.179 1.00 90.88 93 ILE A O 1
ATOM 754 N N . THR A 1 94 ? -16.437 12.830 5.963 1.00 91.88 94 THR A N 1
ATOM 755 C CA . THR A 1 94 ? -15.591 11.703 5.547 1.00 91.88 94 THR A CA 1
ATOM 756 C C . THR A 1 94 ? -16.011 11.169 4.182 1.00 91.88 94 THR A C 1
ATOM 758 O O . THR A 1 94 ? -15.157 10.968 3.321 1.00 91.88 94 THR A O 1
ATOM 761 N N . ASN A 1 95 ? -17.314 10.997 3.952 1.00 90.25 95 ASN A N 1
ATOM 762 C CA . ASN A 1 95 ? -17.843 10.553 2.665 1.00 90.25 95 ASN A CA 1
ATOM 763 C C . ASN A 1 95 ? -17.486 11.539 1.543 1.00 90.25 95 ASN A C 1
ATOM 765 O O . ASN A 1 95 ? -17.002 11.124 0.491 1.00 90.25 95 ASN A O 1
ATOM 769 N N . ALA A 1 96 ? -17.665 12.844 1.771 1.00 90.94 96 ALA A N 1
ATOM 770 C CA . ALA A 1 96 ? -17.298 13.864 0.789 1.00 90.94 96 ALA A CA 1
ATOM 771 C C . ALA A 1 96 ? -15.786 13.860 0.498 1.00 90.94 96 ALA A C 1
ATOM 773 O O . ALA A 1 96 ? -15.373 13.873 -0.661 1.00 90.94 96 ALA A O 1
ATOM 774 N N . THR A 1 97 ? -14.943 13.753 1.530 1.00 91.50 97 THR A N 1
ATOM 775 C CA . THR A 1 97 ? -13.486 13.645 1.366 1.00 91.50 97 THR A CA 1
ATOM 776 C C . THR A 1 97 ? -13.081 12.383 0.602 1.00 91.50 97 THR A C 1
ATOM 778 O O . THR A 1 97 ? -12.146 12.424 -0.196 1.00 91.50 97 THR A O 1
ATOM 781 N N . GLN A 1 98 ? -13.764 11.256 0.812 1.00 94.06 98 GLN A N 1
ATOM 782 C CA . GLN A 1 98 ? -13.498 10.020 0.070 1.00 94.06 98 GLN A CA 1
ATOM 783 C C . GLN A 1 98 ? -13.811 10.161 -1.422 1.00 94.06 98 GLN A C 1
ATOM 785 O O . GLN A 1 98 ? -13.050 9.643 -2.238 1.00 94.06 98 GLN A O 1
ATOM 790 N N . ILE A 1 99 ? -14.874 10.888 -1.783 1.00 94.50 99 ILE A N 1
ATOM 791 C CA . ILE A 1 99 ? -15.199 11.184 -3.186 1.00 94.50 99 ILE A CA 1
ATOM 792 C C . ILE A 1 99 ? -14.065 11.984 -3.832 1.00 94.50 99 ILE A C 1
ATOM 794 O O . ILE A 1 99 ? -13.579 11.589 -4.887 1.00 94.50 99 ILE A O 1
ATOM 798 N N . ILE A 1 100 ? -13.589 13.045 -3.171 1.00 93.81 100 ILE A N 1
ATOM 799 C CA . ILE A 1 100 ? -12.488 13.875 -3.686 1.00 93.81 100 ILE A CA 1
ATOM 800 C C . ILE A 1 100 ? -11.211 13.043 -3.843 1.00 93.81 100 ILE A C 1
ATOM 802 O O . ILE A 1 100 ? -10.602 13.055 -4.905 1.00 93.81 100 ILE A O 1
ATOM 806 N N . LYS A 1 101 ? -10.840 12.248 -2.830 1.00 93.69 101 LYS A N 1
ATOM 807 C CA . LYS A 1 101 ? -9.665 11.359 -2.904 1.00 93.69 101 LYS A CA 1
ATOM 808 C C . LYS A 1 101 ? -9.775 10.332 -4.029 1.00 93.69 101 LYS A C 1
ATOM 810 O O . LYS A 1 101 ? -8.767 9.954 -4.619 1.00 93.69 101 LYS A O 1
ATOM 815 N N . LYS A 1 102 ? -10.982 9.830 -4.299 1.00 95.50 102 LYS A N 1
ATOM 816 C CA . LYS A 1 102 ? -11.228 8.911 -5.412 1.00 95.50 102 LYS A CA 1
ATOM 817 C C . LYS A 1 102 ? -11.033 9.625 -6.750 1.00 95.50 102 LYS A C 1
ATOM 819 O O . LYS A 1 102 ? -10.279 9.122 -7.572 1.00 95.50 102 LYS A O 1
ATOM 824 N N . GLN A 1 103 ? -11.648 10.794 -6.926 1.00 93.25 103 GLN A N 1
ATOM 825 C CA . GLN A 1 103 ? -11.505 11.613 -8.134 1.00 93.25 103 GLN A CA 1
ATOM 826 C C . GLN A 1 1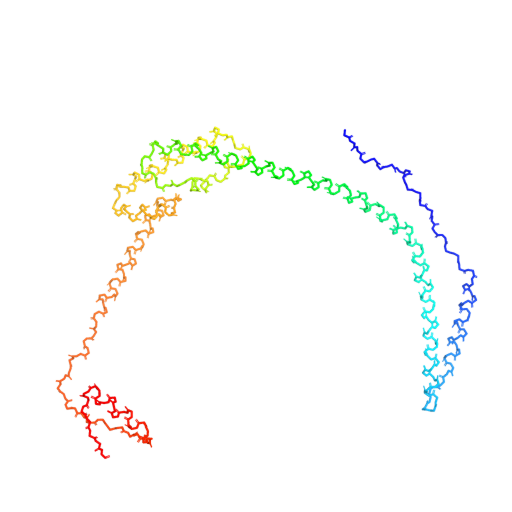03 ? -10.047 12.010 -8.386 1.00 93.25 103 GLN A C 1
ATOM 828 O O . GLN A 1 103 ? -9.579 11.929 -9.516 1.00 93.25 103 GLN A O 1
ATOM 833 N N . GLU A 1 104 ? -9.316 12.386 -7.334 1.00 94.38 104 GLU A N 1
ATOM 834 C CA . GLU A 1 104 ? -7.884 12.670 -7.394 1.00 94.38 104 GLU A CA 1
ATOM 835 C C . GLU A 1 104 ? -7.128 11.457 -7.941 1.00 94.38 104 GLU A C 1
ATOM 837 O O . GLU A 1 104 ? -6.503 11.566 -8.989 1.00 94.38 104 GLU A O 1
ATOM 842 N N . ARG A 1 105 ? -7.266 10.280 -7.315 1.00 94.12 105 ARG A N 1
ATOM 843 C CA . ARG A 1 105 ? -6.601 9.042 -7.766 1.00 94.12 105 ARG A CA 1
ATOM 844 C C . ARG A 1 105 ? -6.945 8.660 -9.203 1.00 94.12 105 ARG A C 1
ATOM 846 O O . ARG A 1 105 ? -6.053 8.260 -9.943 1.00 94.12 105 ARG A O 1
ATOM 853 N N . GLU A 1 106 ? -8.215 8.759 -9.590 1.00 94.88 106 GLU A N 1
ATOM 854 C CA . GLU A 1 106 ? -8.663 8.464 -10.958 1.00 94.88 106 GLU A CA 1
ATOM 855 C C . GLU A 1 106 ? -8.006 9.408 -11.968 1.00 94.88 106 GLU A C 1
ATOM 857 O O . GLU A 1 106 ? -7.523 8.962 -13.008 1.00 94.88 106 GLU A O 1
ATOM 862 N N . LEU A 1 107 ? -7.919 10.697 -11.636 1.00 94.75 107 LEU A N 1
ATOM 863 C CA . LEU A 1 107 ? -7.254 11.693 -12.466 1.00 94.75 107 LEU A CA 1
ATOM 864 C C . LEU A 1 107 ? -5.740 11.456 -12.533 1.00 94.75 107 LEU A C 1
ATOM 866 O O . LEU A 1 107 ? -5.161 11.549 -13.613 1.00 94.75 107 LEU A O 1
ATOM 870 N N . GLU A 1 108 ? -5.088 11.120 -11.417 1.00 92.56 108 GLU A N 1
ATOM 871 C CA . GLU A 1 108 ? -3.656 10.798 -11.405 1.00 92.56 108 GLU A CA 1
ATOM 872 C C . GLU A 1 108 ? -3.331 9.565 -12.251 1.00 92.56 108 GLU A C 1
ATOM 874 O O . GLU A 1 108 ? -2.341 9.569 -12.983 1.00 92.56 108 GLU A O 1
ATOM 879 N N . GLU A 1 109 ? -4.157 8.521 -12.169 1.00 93.06 109 GLU A N 1
ATOM 880 C CA . GLU A 1 109 ? -3.969 7.298 -12.946 1.00 93.06 109 GLU A CA 1
ATOM 881 C C . GLU A 1 109 ? -4.237 7.541 -14.434 1.00 93.06 109 GLU A C 1
ATOM 883 O O . GLU A 1 109 ? -3.450 7.106 -15.272 1.00 93.06 109 GLU A O 1
ATOM 888 N N . ALA A 1 110 ? -5.270 8.318 -14.775 1.00 94.19 110 ALA A N 1
ATOM 889 C CA . ALA A 1 110 ? -5.525 8.730 -16.154 1.00 94.19 110 ALA A CA 1
ATOM 890 C C . ALA A 1 110 ? -4.357 9.548 -16.731 1.00 94.19 110 ALA A C 1
ATOM 892 O O . ALA A 1 110 ? -3.913 9.287 -17.848 1.00 94.19 110 ALA A O 1
ATOM 893 N N . GLN A 1 111 ? -3.804 10.492 -15.961 1.00 92.56 111 GLN A N 1
ATOM 894 C CA . GLN A 1 111 ? -2.610 11.251 -16.353 1.00 92.56 111 GLN A CA 1
ATOM 895 C C . GLN A 1 111 ? -1.385 10.349 -16.532 1.00 92.56 111 GLN A C 1
ATOM 897 O O . GLN A 1 111 ? -0.624 10.525 -17.482 1.00 92.56 111 GLN A O 1
ATOM 902 N N . ARG A 1 112 ? -1.182 9.381 -15.629 1.00 93.94 112 ARG A N 1
ATOM 903 C CA . ARG A 1 112 ? -0.081 8.416 -15.720 1.00 93.94 112 ARG A CA 1
ATOM 904 C C . ARG A 1 112 ? -0.219 7.542 -16.963 1.00 93.94 112 ARG A C 1
ATOM 906 O O . ARG A 1 112 ? 0.779 7.315 -17.644 1.00 93.94 112 ARG A O 1
ATOM 913 N N . GLN A 1 113 ? -1.431 7.082 -17.261 1.00 95.31 113 GLN A N 1
ATOM 914 C CA . GLN A 1 113 ? -1.713 6.262 -18.432 1.00 95.31 113 GLN A CA 1
ATOM 915 C C . GLN A 1 113 ? -1.518 7.058 -19.727 1.00 95.31 113 GLN A C 1
ATOM 917 O O . GLN A 1 113 ? -0.777 6.604 -20.590 1.00 95.31 113 GLN A O 1
ATOM 922 N N . HIS A 1 114 ? -2.052 8.280 -19.817 1.00 94.94 114 HIS A N 1
ATOM 923 C CA . HIS A 1 114 ? -1.815 9.161 -20.966 1.00 94.94 114 HIS A CA 1
ATOM 924 C C . HIS A 1 114 ? -0.320 9.396 -21.192 1.00 94.94 114 HIS A C 1
ATOM 926 O O . HIS A 1 114 ? 0.189 9.227 -22.294 1.00 94.94 114 HIS A O 1
ATOM 932 N N . LYS A 1 115 ? 0.421 9.709 -20.122 1.00 95.44 115 LYS A N 1
ATOM 933 C CA . LYS A 1 115 ? 1.872 9.883 -20.201 1.00 95.44 115 LYS A CA 1
ATOM 934 C C . LYS A 1 115 ? 2.571 8.609 -20.681 1.00 95.44 115 LYS A C 1
ATOM 936 O O . LYS A 1 115 ? 3.505 8.687 -21.468 1.00 95.44 115 LYS A O 1
ATOM 941 N N . LYS A 1 116 ? 2.145 7.436 -20.211 1.00 97.00 116 LYS A N 1
ATOM 942 C CA . LYS A 1 116 ? 2.682 6.148 -20.665 1.00 97.00 116 LYS A CA 1
ATOM 943 C C . LYS A 1 116 ? 2.444 5.941 -22.162 1.00 97.00 116 LYS A C 1
ATOM 945 O O . LYS A 1 116 ? 3.355 5.470 -22.838 1.00 97.00 116 LYS A O 1
ATOM 950 N N . ASP A 1 117 ? 1.269 6.309 -22.661 1.00 97.38 117 ASP A N 1
ATOM 951 C CA . ASP A 1 117 ? 0.918 6.204 -24.078 1.00 97.38 117 ASP A CA 1
ATOM 952 C C . ASP A 1 117 ? 1.753 7.166 -24.937 1.00 97.38 117 ASP A C 1
ATOM 954 O O . ASP A 1 117 ? 2.309 6.745 -25.953 1.00 97.38 117 ASP A O 1
ATOM 958 N N . ASP A 1 118 ? 1.955 8.406 -24.477 1.00 97.06 118 ASP A N 1
ATOM 959 C CA . ASP A 1 118 ? 2.842 9.379 -25.129 1.00 97.06 118 ASP A CA 1
ATOM 960 C C . ASP A 1 118 ? 4.290 8.865 -25.203 1.00 97.06 118 ASP A C 1
ATOM 962 O O . ASP A 1 118 ? 4.931 8.908 -26.254 1.00 97.06 118 ASP A O 1
ATOM 966 N N . ILE A 1 119 ? 4.813 8.326 -24.095 1.00 97.69 119 ILE A N 1
ATOM 967 C CA . ILE A 1 119 ? 6.169 7.762 -24.055 1.00 97.69 119 ILE A CA 1
ATOM 968 C C . ILE A 1 119 ? 6.260 6.529 -24.962 1.00 97.69 119 ILE A C 1
ATOM 970 O O . ILE A 1 119 ? 7.273 6.347 -25.633 1.00 97.69 119 ILE A O 1
ATOM 974 N N . ASN A 1 120 ? 5.225 5.689 -25.028 1.00 98.06 120 ASN A N 1
ATOM 975 C CA . ASN A 1 120 ? 5.201 4.551 -25.945 1.00 98.06 120 ASN A CA 1
ATOM 976 C C . ASN A 1 120 ? 5.222 5.013 -27.412 1.00 98.06 120 ASN A C 1
ATOM 978 O O . ASN A 1 120 ? 5.941 4.440 -28.227 1.00 98.06 120 ASN A O 1
ATOM 982 N N . ALA A 1 121 ? 4.493 6.078 -27.755 1.00 97.56 121 ALA A N 1
ATOM 983 C CA . ALA A 1 121 ? 4.544 6.663 -29.091 1.00 97.56 121 ALA A CA 1
ATOM 984 C C . ALA A 1 121 ? 5.958 7.167 -29.434 1.00 97.56 121 ALA A C 1
ATOM 986 O O . ALA A 1 121 ? 6.480 6.832 -30.500 1.00 97.56 121 ALA A O 1
ATOM 987 N N . LEU A 1 122 ? 6.614 7.882 -28.511 1.00 96.62 122 LEU A N 1
ATOM 988 C CA . LEU A 1 122 ? 8.013 8.306 -28.663 1.00 96.62 122 LEU A CA 1
ATOM 989 C C . LEU A 1 122 ? 8.963 7.112 -28.809 1.00 96.62 122 LEU A C 1
ATOM 991 O O . LEU A 1 122 ? 9.854 7.125 -29.657 1.00 96.62 122 LEU A O 1
ATOM 995 N N . TYR A 1 123 ? 8.746 6.055 -28.027 1.00 98.06 123 TYR A N 1
ATOM 996 C CA . TYR A 1 123 ? 9.530 4.827 -28.093 1.00 98.06 123 TYR A CA 1
ATOM 997 C C . TYR A 1 123 ? 9.442 4.180 -29.475 1.00 98.06 123 TYR A C 1
ATOM 999 O O . TYR A 1 123 ? 10.468 3.849 -30.065 1.00 98.06 123 TYR A O 1
ATOM 1007 N N . LEU A 1 124 ? 8.231 4.040 -30.021 1.00 96.75 124 LEU A N 1
ATOM 1008 C CA . LEU A 1 124 ? 8.010 3.479 -31.355 1.00 96.75 124 LEU A CA 1
ATOM 1009 C C . LEU A 1 124 ? 8.620 4.355 -32.456 1.00 96.75 124 LEU A C 1
ATOM 1011 O O . LEU A 1 124 ? 9.206 3.831 -33.401 1.00 96.75 124 LEU A O 1
ATOM 1015 N N . GLN A 1 125 ? 8.532 5.682 -32.328 1.00 95.56 125 GLN A N 1
ATOM 1016 C CA . GLN A 1 125 ? 9.201 6.601 -33.251 1.00 95.56 125 GLN A CA 1
ATOM 1017 C C . GLN A 1 125 ? 10.720 6.427 -33.217 1.00 95.56 125 GLN A C 1
ATOM 1019 O O . GLN A 1 125 ? 11.348 6.339 -34.272 1.00 95.56 125 GLN A O 1
ATOM 1024 N N . ARG A 1 126 ? 11.304 6.331 -32.017 1.00 94.88 126 ARG A N 1
ATOM 1025 C CA . ARG A 1 126 ? 12.741 6.110 -31.823 1.00 94.88 126 ARG A CA 1
ATOM 1026 C C . ARG A 1 126 ? 13.177 4.757 -32.378 1.00 94.88 126 ARG A C 1
ATOM 1028 O O . ARG A 1 126 ? 14.207 4.686 -33.038 1.00 94.88 126 ARG A O 1
ATOM 1035 N N . LEU A 1 127 ? 12.386 3.707 -32.155 1.00 96.25 127 LEU A N 1
ATOM 1036 C CA . LEU A 1 127 ? 12.663 2.340 -32.598 1.00 96.25 127 LEU A CA 1
ATOM 1037 C C . LEU A 1 127 ? 12.901 2.251 -34.113 1.00 96.25 127 LEU A C 1
ATOM 1039 O O . LEU A 1 127 ? 13.756 1.485 -34.547 1.00 96.25 127 LEU A O 1
ATOM 1043 N N . ASN A 1 128 ? 12.231 3.088 -34.914 1.00 94.75 128 ASN A N 1
ATOM 1044 C CA . ASN A 1 128 ? 12.446 3.156 -36.366 1.00 94.75 128 ASN A CA 1
ATOM 1045 C C . ASN A 1 128 ? 13.888 3.528 -36.761 1.00 94.75 128 ASN A C 1
ATOM 1047 O O . ASN A 1 128 ? 14.308 3.234 -37.878 1.00 94.75 128 ASN A O 1
ATOM 1051 N N . LEU A 1 129 ? 14.648 4.167 -35.865 1.00 94.06 129 LEU A N 1
ATOM 1052 C CA . LEU A 1 129 ? 16.052 4.529 -36.082 1.00 94.06 129 LEU A CA 1
ATOM 1053 C C . LEU A 1 129 ? 17.026 3.379 -35.767 1.00 94.06 129 LEU A C 1
ATOM 1055 O O . LEU A 1 129 ? 18.195 3.469 -36.135 1.00 94.06 129 LEU A O 1
ATOM 1059 N N . TYR A 1 130 ? 16.564 2.307 -35.112 1.00 93.81 130 TYR A N 1
ATOM 1060 C CA . TYR A 1 130 ? 17.386 1.173 -34.676 1.00 93.81 130 TYR A CA 1
ATOM 1061 C C . TYR A 1 130 ? 16.819 -0.142 -35.245 1.00 93.81 130 TYR A C 1
ATOM 1063 O O . TYR A 1 130 ? 16.064 -0.851 -34.572 1.00 93.81 130 TYR A O 1
ATOM 1071 N N . PRO A 1 131 ? 17.163 -0.501 -36.497 1.00 87.19 131 PRO A N 1
ATOM 1072 C CA . PRO A 1 131 ? 16.722 -1.753 -37.101 1.00 87.19 131 PRO A CA 1
ATOM 1073 C C . PRO A 1 131 ? 17.169 -2.968 -36.275 1.00 87.19 131 PRO A C 1
ATOM 1075 O O . PRO A 1 131 ? 18.329 -3.063 -35.878 1.00 87.19 131 PRO A O 1
ATOM 1078 N N . ASN A 1 132 ? 16.265 -3.931 -36.072 1.00 87.56 132 ASN A N 1
ATOM 1079 C CA . ASN A 1 132 ? 16.506 -5.166 -35.306 1.00 87.56 132 ASN A CA 1
ATOM 1080 C C . ASN A 1 132 ? 16.852 -4.953 -33.821 1.00 87.56 132 ASN A C 1
ATOM 1082 O O . ASN A 1 132 ? 17.508 -5.798 -33.211 1.00 87.56 132 ASN A O 1
ATOM 1086 N N . PHE A 1 133 ? 16.418 -3.841 -33.227 1.00 95.25 133 PHE A N 1
ATOM 1087 C CA . PHE A 1 133 ? 16.568 -3.612 -31.795 1.00 95.25 133 PHE A CA 1
ATOM 1088 C C . PHE A 1 133 ? 15.672 -4.589 -30.999 1.00 95.25 133 PHE A C 1
ATOM 1090 O O . PHE A 1 133 ? 14.458 -4.609 -31.214 1.00 95.25 133 PHE A O 1
ATOM 1097 N N . PRO A 1 134 ? 16.235 -5.434 -30.113 1.00 94.94 134 PRO A N 1
ATOM 1098 C CA . PRO A 1 134 ? 15.512 -6.570 -29.533 1.00 94.94 134 PRO A CA 1
ATOM 1099 C C . PRO A 1 134 ? 14.657 -6.213 -28.310 1.00 94.94 134 PRO A C 1
ATOM 1101 O O . PRO A 1 134 ? 13.831 -7.021 -27.884 1.00 94.94 134 PRO A O 1
ATOM 1104 N N . PHE A 1 135 ? 14.860 -5.031 -27.728 1.00 96.19 135 PHE A N 1
ATOM 1105 C CA . PHE A 1 135 ? 14.150 -4.614 -26.526 1.00 96.19 135 PHE A CA 1
ATOM 1106 C C . PHE A 1 135 ? 12.793 -3.999 -26.862 1.00 96.19 135 PHE A C 1
ATOM 1108 O O . PHE A 1 135 ? 12.603 -3.388 -27.912 1.00 96.19 135 PHE A O 1
ATOM 1115 N N . LYS A 1 136 ? 11.845 -4.164 -25.943 1.00 94.94 136 LYS A N 1
ATOM 1116 C CA . LYS A 1 136 ? 10.476 -3.657 -26.011 1.00 94.94 136 LYS A CA 1
ATOM 1117 C C . LYS A 1 136 ? 10.310 -2.449 -25.093 1.00 94.94 136 LYS A C 1
ATOM 1119 O O . LYS A 1 136 ? 11.110 -2.188 -24.196 1.00 94.94 136 LYS A O 1
ATOM 1124 N N . PHE A 1 137 ? 9.188 -1.752 -25.253 1.00 96.56 137 PHE A N 1
ATOM 1125 C CA . PHE A 1 137 ? 8.835 -0.601 -24.421 1.00 96.56 137 PHE A CA 1
ATOM 1126 C C . PHE A 1 137 ? 8.852 -0.907 -22.911 1.00 96.56 137 PHE A C 1
ATOM 1128 O O . PHE A 1 137 ? 9.335 -0.102 -22.116 1.00 96.56 137 PHE A O 1
ATOM 1135 N N . ASN A 1 138 ? 8.388 -2.093 -22.503 1.00 95.75 138 ASN A N 1
ATOM 1136 C CA . ASN A 1 138 ? 8.401 -2.489 -21.092 1.00 95.75 138 ASN A CA 1
ATOM 1137 C C . ASN A 1 138 ? 9.822 -2.666 -20.531 1.00 95.75 138 ASN A C 1
ATOM 1139 O O . ASN A 1 138 ? 10.020 -2.436 -19.340 1.00 95.75 138 ASN A O 1
ATOM 1143 N N . ASP A 1 139 ? 10.806 -3.013 -21.362 1.00 95.38 139 ASP A N 1
ATOM 1144 C CA . ASP A 1 139 ? 12.204 -3.138 -20.932 1.00 95.38 139 ASP A CA 1
ATOM 1145 C C . ASP A 1 139 ? 12.784 -1.750 -20.634 1.00 95.38 139 ASP A C 1
ATOM 1147 O O . ASP A 1 139 ? 13.443 -1.547 -19.613 1.00 95.38 139 ASP A O 1
ATOM 1151 N N . PHE A 1 140 ? 12.443 -0.755 -21.463 1.00 96.44 140 PHE A N 1
ATOM 1152 C CA . PHE A 1 140 ? 12.756 0.648 -21.189 1.00 96.44 140 PHE A CA 1
ATOM 1153 C C . PHE A 1 140 ? 12.083 1.143 -19.904 1.00 96.44 140 PHE A C 1
ATOM 1155 O O . PHE A 1 140 ? 12.757 1.718 -19.052 1.00 96.44 140 PHE A O 1
ATOM 1162 N N . LEU A 1 141 ? 10.782 0.887 -19.721 1.00 95.88 141 LEU A N 1
ATOM 1163 C CA . LEU A 1 141 ? 10.080 1.283 -18.494 1.00 95.88 141 LEU A CA 1
ATOM 1164 C C . LEU A 1 141 ? 10.653 0.610 -17.244 1.00 95.88 141 LEU A C 1
ATOM 1166 O O . LEU A 1 141 ? 10.664 1.221 -16.182 1.00 95.88 141 LEU A O 1
ATOM 1170 N N . SER A 1 142 ? 11.133 -0.627 -17.357 1.00 94.00 142 SER A N 1
ATOM 1171 C CA . SER A 1 142 ? 11.762 -1.333 -16.238 1.00 94.00 142 SER A CA 1
ATOM 1172 C C . SER A 1 142 ? 13.103 -0.692 -15.875 1.00 94.00 142 SER A C 1
ATOM 1174 O O . SER A 1 142 ? 13.368 -0.439 -14.701 1.00 94.00 142 SER A O 1
ATOM 1176 N N . ALA A 1 143 ? 13.906 -0.338 -16.883 1.00 94.06 143 ALA A N 1
ATOM 1177 C CA . ALA A 1 143 ? 15.189 0.337 -16.699 1.00 94.06 143 ALA A CA 1
ATOM 1178 C C . ALA A 1 143 ? 15.054 1.803 -16.239 1.00 94.06 143 ALA A C 1
ATOM 1180 O O . ALA A 1 143 ? 15.937 2.323 -15.562 1.00 94.06 143 ALA A O 1
ATOM 1181 N N . GLN A 1 144 ? 13.966 2.481 -16.612 1.00 94.81 144 GLN A N 1
ATOM 1182 C CA . GLN A 1 144 ? 13.712 3.899 -16.341 1.00 94.81 144 GLN A CA 1
ATOM 1183 C C . GLN A 1 144 ? 12.351 4.088 -15.655 1.00 94.81 144 GLN A C 1
ATOM 1185 O O . GLN A 1 144 ? 11.510 4.868 -16.092 1.00 94.81 144 GLN A O 1
ATOM 1190 N N . SER A 1 145 ? 12.110 3.365 -14.560 1.00 92.94 145 SER A N 1
ATOM 1191 C CA . SER A 1 145 ? 10.797 3.299 -13.888 1.00 92.94 145 SER A CA 1
ATOM 1192 C C . SER A 1 145 ? 10.250 4.644 -13.396 1.00 92.94 145 SER A C 1
ATOM 1194 O O . SER A 1 145 ? 9.038 4.832 -13.276 1.00 92.94 145 SER A O 1
ATOM 1196 N N . ASN A 1 146 ? 11.128 5.616 -13.159 1.00 93.88 146 ASN A N 1
ATOM 1197 C CA . ASN A 1 146 ? 10.769 6.960 -12.724 1.00 93.88 146 ASN A CA 1
ATOM 1198 C C . ASN A 1 146 ? 10.153 7.833 -13.831 1.00 93.88 146 ASN A C 1
ATOM 1200 O O . ASN A 1 146 ? 9.574 8.868 -13.502 1.00 93.88 146 ASN A O 1
ATOM 1204 N N . VAL A 1 147 ? 10.231 7.45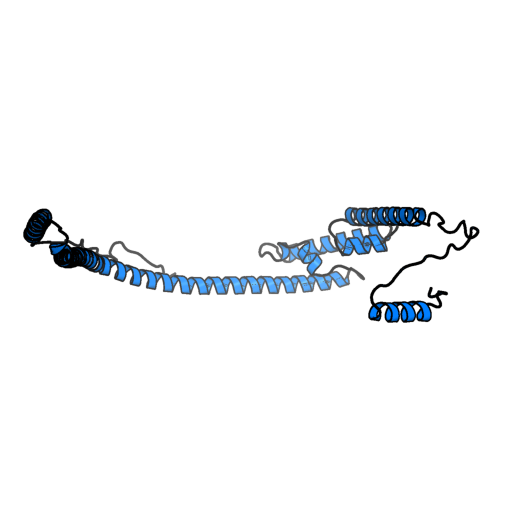9 -15.115 1.00 95.56 147 VAL A N 1
ATOM 1205 C CA . VAL A 1 147 ? 9.727 8.300 -16.221 1.00 95.56 147 VAL A CA 1
ATOM 1206 C C . VAL A 1 147 ? 8.217 8.506 -16.171 1.00 95.56 147 VAL A C 1
ATOM 1208 O O . VAL A 1 147 ? 7.720 9.506 -16.677 1.00 95.56 147 VAL A O 1
ATOM 1211 N N . LEU A 1 148 ? 7.473 7.627 -15.496 1.00 94.12 148 LEU A N 1
ATOM 1212 C CA . LEU A 1 148 ? 6.033 7.793 -15.273 1.00 94.12 148 LEU A CA 1
ATOM 1213 C C . LEU A 1 148 ? 5.702 8.745 -14.111 1.00 94.12 148 LEU A C 1
ATOM 1215 O O . LEU A 1 148 ? 4.544 9.131 -13.946 1.00 94.12 148 LEU A O 1
ATOM 1219 N N . ASN A 1 149 ? 6.693 9.176 -13.325 1.00 93.38 149 ASN A N 1
ATOM 1220 C CA . ASN A 1 149 ? 6.480 10.124 -12.234 1.00 93.38 149 ASN A CA 1
ATOM 1221 C C . ASN A 1 149 ? 6.116 11.509 -12.779 1.00 93.38 149 ASN A C 1
ATOM 1223 O O . ASN A 1 149 ? 6.686 11.977 -13.765 1.00 93.38 149 ASN A O 1
ATOM 1227 N N . LYS A 1 150 ? 5.211 12.213 -12.090 1.00 87.62 150 LYS A N 1
ATOM 1228 C CA . LYS A 1 150 ? 4.777 13.572 -12.464 1.00 87.62 150 LYS A CA 1
ATOM 1229 C C . LYS A 1 150 ? 5.928 14.582 -12.530 1.00 87.62 150 LYS A C 1
ATOM 1231 O O . LYS A 1 150 ? 5.871 15.516 -13.318 1.00 87.62 150 LYS A O 1
ATOM 1236 N N . SER A 1 151 ? 6.969 14.385 -11.721 1.00 92.25 151 SER A N 1
ATOM 1237 C CA . SER A 1 151 ? 8.136 15.269 -11.650 1.00 92.25 151 SER A CA 1
ATOM 1238 C C . SER A 1 151 ? 9.084 15.158 -12.846 1.00 92.25 151 SER A C 1
ATOM 1240 O O . SER A 1 151 ? 9.897 16.054 -13.055 1.00 92.25 151 SER A O 1
ATOM 1242 N N . VAL A 1 152 ? 9.007 14.080 -13.632 1.00 94.94 152 VAL A N 1
ATOM 1243 C CA . VAL A 1 152 ? 9.879 13.884 -14.797 1.00 94.94 152 VAL A CA 1
ATOM 1244 C C . VAL A 1 152 ? 9.197 14.477 -16.026 1.00 94.94 152 VAL A C 1
ATOM 1246 O O . VAL A 1 152 ? 8.103 14.054 -16.392 1.00 94.94 152 VAL A O 1
ATOM 1249 N N . SER A 1 153 ? 9.818 15.458 -16.675 1.00 95.94 153 SER A N 1
ATOM 1250 C CA . SER A 1 153 ? 9.263 16.074 -17.886 1.00 95.94 153 SER A CA 1
ATOM 1251 C C . SER A 1 153 ? 9.332 15.134 -19.098 1.00 95.94 153 SER A C 1
ATOM 1253 O O . SER A 1 153 ? 10.104 14.169 -19.112 1.00 95.94 153 SER A O 1
ATOM 1255 N N . MET A 1 154 ? 8.544 15.425 -20.140 1.00 96.25 154 MET A N 1
ATOM 1256 C CA . MET A 1 154 ? 8.606 14.661 -21.393 1.00 96.25 154 MET A CA 1
ATOM 1257 C C . MET A 1 154 ? 9.980 14.797 -22.060 1.00 96.25 154 MET A C 1
ATOM 1259 O O . MET A 1 154 ? 10.581 13.788 -22.408 1.00 96.25 154 MET A O 1
ATOM 1263 N N . ASN A 1 155 ? 10.545 16.009 -22.094 1.00 96.44 155 ASN A N 1
ATOM 1264 C CA . ASN A 1 155 ? 11.897 16.248 -22.615 1.00 96.44 155 ASN A CA 1
ATOM 1265 C C . ASN A 1 155 ? 12.944 15.402 -21.883 1.00 96.44 155 ASN A C 1
ATOM 1267 O O . ASN A 1 155 ? 13.789 14.772 -22.513 1.00 96.44 155 ASN A O 1
ATOM 1271 N N . LYS A 1 156 ? 12.868 15.328 -20.544 1.00 97.19 156 LYS A N 1
ATOM 1272 C CA . LYS A 1 156 ? 13.813 14.501 -19.789 1.00 97.19 156 LYS A CA 1
ATOM 1273 C C . LYS A 1 156 ? 13.634 13.015 -20.089 1.00 97.19 156 LYS A C 1
ATOM 1275 O O . LYS A 1 156 ? 14.610 12.273 -20.141 1.00 97.19 156 LYS A O 1
ATOM 1280 N N . THR A 1 157 ? 12.390 12.587 -20.278 1.00 97.38 157 THR A N 1
ATOM 1281 C CA . THR A 1 157 ? 12.074 11.209 -20.660 1.00 97.38 157 THR A CA 1
ATOM 1282 C C . THR A 1 157 ? 12.665 10.867 -22.026 1.00 97.38 157 THR A C 1
ATOM 1284 O O . THR A 1 157 ? 13.255 9.801 -22.177 1.00 97.38 157 THR A O 1
ATOM 1287 N N . GLU A 1 158 ? 12.576 11.780 -22.992 1.00 96.81 158 GLU A N 1
ATOM 1288 C CA . GLU A 1 158 ? 13.160 11.617 -24.323 1.00 96.81 158 GLU A CA 1
ATOM 1289 C C . GLU A 1 158 ? 14.694 11.537 -24.281 1.00 96.81 158 GLU A C 1
ATOM 1291 O O . GLU A 1 158 ? 15.274 10.650 -24.906 1.00 96.81 158 GLU A O 1
ATOM 1296 N N . GLU A 1 159 ? 15.362 12.386 -23.491 1.00 97.19 159 GLU A N 1
ATOM 1297 C CA . GLU A 1 159 ? 16.816 12.304 -23.272 1.00 97.19 159 GLU A CA 1
ATOM 1298 C C . GLU A 1 159 ? 17.240 10.946 -22.696 1.00 97.19 159 GLU A C 1
ATOM 1300 O O . GLU A 1 159 ? 18.197 10.330 -23.168 1.00 97.19 159 GLU A O 1
ATOM 1305 N N . LEU A 1 160 ? 16.530 10.472 -21.665 1.00 97.44 160 LEU A N 1
ATOM 1306 C CA . LEU A 1 160 ? 16.804 9.180 -21.031 1.00 97.44 160 LEU A CA 1
ATOM 1307 C C . LEU A 1 160 ? 16.563 8.023 -22.002 1.00 97.44 160 LEU A C 1
ATOM 1309 O O . LEU A 1 160 ? 17.347 7.077 -22.039 1.00 97.44 160 LEU A O 1
ATOM 1313 N N . MET A 1 161 ? 15.506 8.112 -22.810 1.00 97.69 161 MET A N 1
ATOM 1314 C CA . MET A 1 161 ? 15.208 7.141 -23.856 1.00 97.69 161 MET A CA 1
ATOM 1315 C C . MET A 1 161 ? 16.320 7.100 -24.902 1.00 97.69 161 MET A C 1
ATOM 1317 O O . MET A 1 161 ? 16.830 6.022 -25.193 1.00 97.69 161 MET A O 1
ATOM 1321 N N . ALA A 1 162 ? 16.751 8.254 -25.410 1.00 96.81 162 ALA A N 1
ATOM 1322 C CA . ALA A 1 162 ? 17.855 8.353 -26.360 1.00 96.81 162 ALA A CA 1
ATOM 1323 C C . ALA A 1 162 ? 19.134 7.697 -25.818 1.00 96.81 162 ALA A C 1
ATOM 1325 O O . ALA A 1 162 ? 19.698 6.814 -26.463 1.00 96.81 162 ALA A O 1
ATOM 1326 N N . ALA A 1 163 ? 19.537 8.067 -24.600 1.00 97.19 163 ALA A N 1
ATOM 1327 C CA . ALA A 1 163 ? 20.721 7.511 -23.954 1.00 97.19 163 ALA A CA 1
ATOM 1328 C C . ALA A 1 163 ? 20.614 5.992 -23.739 1.00 97.19 163 ALA A C 1
ATOM 1330 O O . ALA A 1 163 ? 21.602 5.267 -23.894 1.00 97.19 163 ALA A O 1
ATOM 1331 N N . TRP A 1 164 ? 19.421 5.497 -23.401 1.00 97.38 164 TRP A N 1
ATOM 1332 C CA . TRP A 1 164 ? 19.176 4.071 -23.215 1.00 97.38 164 TRP A CA 1
ATOM 1333 C C . TRP A 1 164 ? 19.305 3.297 -24.532 1.00 97.38 164 TRP A C 1
ATOM 1335 O O . TRP A 1 164 ? 20.062 2.330 -24.576 1.00 97.38 164 TRP A O 1
ATOM 1345 N N . PHE A 1 165 ? 18.661 3.753 -25.613 1.00 97.56 165 PHE A N 1
ATOM 1346 C CA . PHE A 1 165 ? 18.806 3.148 -26.944 1.00 97.56 165 PHE A CA 1
ATOM 1347 C C . PHE A 1 165 ? 20.271 3.124 -27.399 1.00 97.56 165 PHE A C 1
ATOM 1349 O O . PHE A 1 165 ? 20.766 2.070 -27.796 1.00 97.56 165 PHE A O 1
ATOM 1356 N N . ASP A 1 166 ? 20.986 4.245 -27.272 1.00 96.25 166 ASP A N 1
ATOM 1357 C CA . ASP A 1 166 ? 22.397 4.340 -27.664 1.00 96.25 166 ASP A CA 1
ATOM 1358 C C . ASP A 1 166 ? 23.285 3.376 -26.877 1.00 96.25 166 ASP A C 1
ATOM 1360 O O . ASP A 1 166 ? 24.189 2.756 -27.437 1.00 96.25 166 ASP A O 1
ATOM 1364 N N . THR A 1 167 ? 23.032 3.235 -25.577 1.00 96.19 167 THR A N 1
ATOM 1365 C CA . THR A 1 167 ? 23.789 2.314 -24.721 1.00 96.19 167 THR A CA 1
ATOM 1366 C C . THR A 1 167 ? 23.525 0.868 -25.124 1.00 96.19 167 THR A C 1
ATOM 1368 O O . THR A 1 167 ? 24.464 0.118 -25.369 1.00 96.19 167 THR A O 1
ATOM 1371 N N . LYS A 1 168 ? 22.252 0.488 -25.279 1.00 96.44 168 LYS A N 1
ATOM 1372 C CA . LYS A 1 168 ? 21.872 -0.870 -25.689 1.00 96.44 168 LYS A CA 1
ATOM 1373 C C . LYS A 1 168 ? 22.386 -1.229 -27.075 1.00 96.44 168 LYS A C 1
ATOM 1375 O O . LYS A 1 168 ? 22.849 -2.347 -27.274 1.00 96.44 168 LYS A O 1
ATOM 1380 N N . GLN A 1 169 ? 22.360 -0.289 -28.015 1.00 96.12 169 GLN A N 1
ATOM 1381 C CA . GLN A 1 169 ? 22.909 -0.516 -29.344 1.00 96.12 169 GLN A CA 1
ATOM 1382 C C . GLN A 1 169 ? 24.425 -0.737 -29.292 1.00 96.12 169 GLN A C 1
ATOM 1384 O O . GLN A 1 169 ? 24.918 -1.689 -29.891 1.00 96.12 169 GLN A O 1
ATOM 1389 N N . LYS A 1 170 ? 25.158 0.082 -28.525 1.00 95.75 170 LYS A N 1
ATOM 1390 C CA . LYS A 1 170 ? 26.605 -0.097 -28.324 1.00 95.75 170 LYS A CA 1
ATOM 1391 C C . LYS A 1 170 ? 26.930 -1.452 -27.704 1.00 95.75 170 LYS A C 1
ATOM 1393 O O . LYS A 1 170 ? 27.836 -2.124 -28.187 1.00 95.75 170 LYS A O 1
ATOM 1398 N N . ASP A 1 171 ? 26.183 -1.863 -26.685 1.00 96.50 171 ASP A N 1
ATOM 1399 C CA . ASP A 1 171 ? 26.352 -3.165 -26.038 1.00 96.50 171 ASP A CA 1
ATOM 1400 C C . ASP A 1 171 ? 26.159 -4.311 -27.043 1.00 96.50 171 ASP A C 1
ATOM 1402 O O . ASP A 1 171 ? 27.007 -5.196 -27.152 1.00 96.50 171 ASP A O 1
ATOM 1406 N N . ILE A 1 172 ? 25.092 -4.256 -27.848 1.00 96.06 172 ILE A N 1
ATOM 1407 C CA . ILE A 1 172 ? 24.830 -5.229 -28.919 1.00 96.06 172 ILE A CA 1
ATOM 1408 C C . ILE A 1 172 ? 25.976 -5.246 -29.942 1.00 96.06 172 ILE A C 1
ATOM 1410 O O . ILE A 1 172 ? 26.420 -6.318 -30.354 1.00 96.06 172 ILE A O 1
ATOM 1414 N N . ASP A 1 173 ? 26.469 -4.079 -30.355 1.00 95.06 173 ASP A N 1
ATOM 1415 C CA . ASP A 1 173 ? 27.546 -3.965 -31.342 1.00 95.06 173 ASP A CA 1
ATOM 1416 C C . ASP A 1 173 ? 28.893 -4.477 -30.811 1.00 95.06 173 ASP A C 1
ATOM 1418 O O . ASP A 1 173 ? 29.715 -4.964 -31.593 1.00 95.06 173 ASP A O 1
ATOM 1422 N N . VAL A 1 174 ? 29.125 -4.395 -29.497 1.00 95.88 174 VAL A N 1
ATOM 1423 C CA . VAL A 1 174 ? 30.267 -5.030 -28.827 1.00 95.88 174 VAL A CA 1
ATOM 1424 C C . VAL A 1 174 ? 30.091 -6.545 -28.812 1.00 95.88 174 VAL A C 1
ATOM 1426 O O . VAL A 1 174 ? 30.985 -7.249 -29.277 1.00 95.88 174 VAL A O 1
ATOM 1429 N N . ILE A 1 175 ? 28.936 -7.047 -28.360 1.00 96.69 175 ILE A N 1
ATOM 1430 C CA . ILE A 1 175 ? 28.653 -8.490 -28.267 1.00 9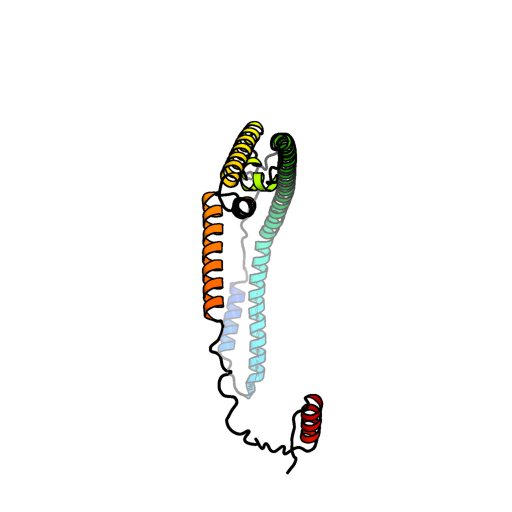6.69 175 ILE A CA 1
ATOM 1431 C C . ILE A 1 175 ? 28.792 -9.175 -29.631 1.00 96.69 175 ILE A C 1
ATOM 1433 O O . ILE A 1 175 ? 29.390 -10.242 -29.724 1.00 96.69 175 ILE A O 1
ATOM 1437 N N . LYS A 1 176 ? 28.318 -8.542 -30.712 1.00 95.19 176 LYS A N 1
ATOM 1438 C CA . LYS A 1 176 ? 28.422 -9.072 -32.086 1.00 95.19 176 LYS A CA 1
ATOM 1439 C C . LYS A 1 176 ? 29.856 -9.335 -32.560 1.00 95.19 176 LYS A C 1
ATOM 1441 O O . LYS A 1 176 ? 30.035 -10.064 -33.529 1.00 95.19 176 LYS A O 1
ATOM 1446 N N . LYS A 1 177 ? 30.861 -8.720 -31.932 1.00 95.81 177 LYS A N 1
ATOM 1447 C CA . LYS A 1 177 ? 32.284 -8.889 -32.273 1.00 95.81 177 LYS A CA 1
ATOM 1448 C C . LYS A 1 177 ? 32.980 -9.951 -31.418 1.00 95.81 177 LYS A C 1
ATOM 1450 O O . LYS A 1 177 ? 34.175 -10.165 -31.601 1.00 95.81 177 LYS A O 1
ATOM 1455 N N . MET A 1 178 ? 32.274 -10.553 -30.464 1.00 94.56 178 MET A N 1
ATOM 1456 C CA . MET A 1 178 ? 32.821 -11.545 -29.543 1.00 94.56 178 MET A CA 1
ATOM 1457 C C . MET A 1 178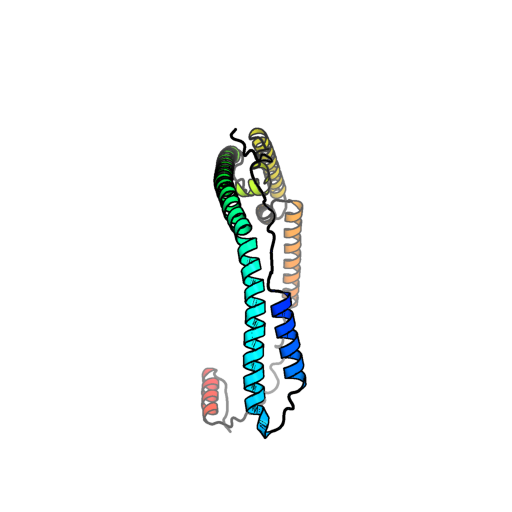 ? 32.634 -12.964 -30.078 1.00 94.56 178 MET A C 1
ATOM 1459 O O . MET A 1 178 ? 31.702 -13.239 -30.835 1.00 94.56 178 MET A O 1
ATOM 1463 N N . ASP A 1 179 ? 33.482 -13.882 -29.619 1.00 91.50 179 ASP A N 1
ATOM 1464 C CA . ASP A 1 179 ? 33.188 -15.308 -29.725 1.00 91.50 179 ASP A CA 1
ATOM 1465 C C . ASP A 1 179 ? 31.897 -15.614 -28.952 1.00 91.50 179 ASP A C 1
ATOM 1467 O O . ASP A 1 179 ? 31.605 -14.977 -27.938 1.00 91.50 179 ASP A O 1
ATOM 1471 N N . ASP A 1 180 ? 31.107 -16.575 -29.432 1.00 93.81 180 ASP A N 1
ATOM 1472 C CA . ASP A 1 180 ? 29.822 -16.954 -28.822 1.00 93.81 180 ASP A CA 1
ATOM 1473 C C . ASP A 1 180 ? 28.771 -15.835 -28.781 1.00 93.81 180 ASP A C 1
ATOM 1475 O O . ASP A 1 180 ? 27.855 -15.861 -27.953 1.00 93.81 180 ASP A O 1
ATOM 1479 N N . ALA A 1 181 ? 28.881 -14.867 -29.699 1.00 94.62 181 ALA A N 1
ATOM 1480 C CA . ALA A 1 181 ? 28.010 -13.698 -29.787 1.00 94.62 181 ALA A CA 1
ATOM 1481 C C . ALA A 1 181 ? 26.515 -14.028 -29.660 1.00 94.62 181 ALA A C 1
ATOM 1483 O O . ALA A 1 181 ? 25.798 -13.315 -28.966 1.00 94.62 181 ALA A O 1
ATOM 1484 N N . GLU A 1 182 ? 26.032 -15.101 -30.295 1.00 94.81 182 GLU A N 1
ATOM 1485 C CA . GLU A 1 182 ? 24.618 -15.494 -30.245 1.00 94.81 182 GLU A CA 1
ATOM 1486 C C . GLU A 1 182 ? 24.159 -15.881 -28.831 1.00 94.81 182 GLU A C 1
ATOM 1488 O O . GLU A 1 182 ? 23.120 -15.408 -28.368 1.00 94.81 182 GLU A O 1
ATOM 1493 N N . GLU A 1 183 ? 24.941 -16.699 -28.117 1.00 95.62 183 GLU A N 1
ATOM 1494 C CA . GLU A 1 183 ? 24.608 -17.124 -26.752 1.00 95.62 183 GLU A CA 1
ATOM 1495 C C . GLU A 1 183 ? 24.703 -15.954 -25.768 1.00 95.62 183 GLU A C 1
ATOM 1497 O O . GLU A 1 183 ? 23.840 -15.798 -24.899 1.00 95.62 183 GLU A O 1
ATOM 1502 N N . ILE A 1 184 ? 25.725 -15.106 -25.925 1.00 96.56 184 ILE A N 1
ATOM 1503 C CA . ILE A 1 184 ? 25.920 -13.916 -25.087 1.00 96.56 184 ILE A CA 1
ATOM 1504 C C . ILE A 1 184 ? 24.793 -12.912 -25.331 1.00 96.56 184 ILE A C 1
ATOM 1506 O O . ILE A 1 184 ? 24.236 -12.374 -24.374 1.00 96.56 184 ILE A O 1
ATOM 1510 N N . LEU A 1 185 ? 24.409 -12.688 -26.590 1.00 96.38 185 LEU A N 1
ATOM 1511 C CA . LEU A 1 185 ? 23.319 -11.787 -26.946 1.00 96.38 185 LEU A CA 1
ATOM 1512 C C . LEU A 1 185 ? 21.980 -12.294 -26.405 1.00 96.38 185 LEU A C 1
ATOM 1514 O O . LEU A 1 185 ? 21.223 -11.504 -25.847 1.00 96.38 185 LEU A O 1
ATOM 1518 N N . ALA A 1 186 ? 21.696 -13.595 -26.513 1.00 95.50 186 ALA A N 1
ATOM 1519 C CA . ALA A 1 186 ? 20.483 -14.183 -25.949 1.00 95.50 186 ALA A CA 1
ATOM 1520 C C . ALA A 1 186 ? 20.407 -13.976 -24.426 1.00 95.50 186 ALA A C 1
ATOM 1522 O O . ALA A 1 186 ? 19.366 -13.567 -23.906 1.00 95.50 186 ALA A O 1
ATOM 1523 N N . GLN A 1 187 ? 21.522 -14.191 -23.719 1.00 95.00 187 GLN A N 1
ATOM 1524 C CA . GLN A 1 187 ? 21.606 -13.955 -22.279 1.00 95.00 187 GLN A CA 1
ATOM 1525 C C . GLN A 1 187 ? 21.425 -12.471 -21.928 1.00 95.00 187 GLN A C 1
ATOM 1527 O O . GLN A 1 187 ? 20.700 -12.144 -20.990 1.00 95.00 187 GLN A O 1
ATOM 1532 N N . TYR A 1 188 ? 22.050 -11.573 -22.691 1.00 96.12 188 TYR A N 1
ATOM 1533 C CA . TYR A 1 188 ? 21.957 -10.129 -22.481 1.00 96.12 188 TYR A CA 1
ATOM 1534 C C . TYR A 1 188 ? 20.550 -9.581 -22.757 1.00 96.12 188 TYR A C 1
ATOM 1536 O O . TYR A 1 188 ? 20.062 -8.745 -22.006 1.00 96.12 188 TYR A O 1
ATOM 1544 N N . ILE A 1 189 ? 19.854 -10.069 -23.788 1.00 94.88 189 ILE A N 1
ATOM 1545 C CA . ILE A 1 189 ? 18.462 -9.672 -24.059 1.00 94.88 189 ILE A CA 1
ATOM 1546 C C . ILE A 1 189 ? 17.546 -10.071 -22.895 1.00 94.88 189 ILE A C 1
ATOM 1548 O O . ILE A 1 189 ? 16.633 -9.325 -22.549 1.00 94.88 189 ILE A O 1
ATOM 1552 N N . MET A 1 190 ? 17.796 -11.229 -22.279 1.00 91.88 190 MET A N 1
ATOM 1553 C CA . MET A 1 190 ? 17.018 -11.705 -21.135 1.00 91.88 190 MET A CA 1
ATOM 1554 C C . MET A 1 190 ? 17.297 -10.901 -19.856 1.00 91.88 190 MET A C 1
ATOM 1556 O O . MET A 1 190 ? 16.381 -10.681 -19.067 1.00 91.88 190 MET A O 1
ATOM 1560 N N . PHE A 1 191 ? 18.542 -10.453 -19.665 1.00 90.50 191 PHE A N 1
ATOM 1561 C CA . PHE A 1 191 ? 18.986 -9.683 -18.500 1.00 90.50 191 PHE A CA 1
ATOM 1562 C C . PHE A 1 191 ? 19.896 -8.522 -18.937 1.00 90.50 191 PHE A C 1
ATOM 1564 O O . PHE A 1 191 ? 21.124 -8.646 -18.908 1.00 90.50 191 PHE A O 1
ATOM 1571 N N . PRO A 1 192 ? 19.319 -7.381 -19.354 1.00 87.06 192 PRO A N 1
ATOM 1572 C CA . PRO A 1 192 ? 20.071 -6.320 -20.019 1.00 87.06 192 PRO A CA 1
ATOM 1573 C C . PRO A 1 192 ? 20.883 -5.429 -19.081 1.00 87.06 192 PRO A C 1
ATOM 1575 O O . PRO A 1 192 ? 21.310 -4.355 -19.495 1.00 87.06 192 PRO A O 1
ATOM 1578 N N . ASP A 1 193 ? 21.107 -5.816 -17.832 1.00 86.12 193 ASP A N 1
ATOM 1579 C CA . ASP A 1 193 ? 21.758 -4.948 -16.850 1.00 86.12 193 ASP A CA 1
ATOM 1580 C C . ASP A 1 193 ? 23.262 -4.804 -17.109 1.00 86.12 193 ASP A C 1
ATOM 1582 O O . ASP A 1 193 ? 23.823 -3.724 -16.920 1.00 86.12 193 ASP A O 1
ATOM 1586 N N . SER A 1 194 ? 23.919 -5.867 -17.590 1.00 91.69 194 SER A N 1
ATOM 1587 C CA . SER A 1 194 ? 25.372 -5.886 -17.768 1.00 91.69 194 SER A CA 1
ATOM 1588 C C . SER A 1 194 ? 25.832 -6.885 -18.832 1.00 91.69 194 SER A C 1
ATOM 1590 O O . SER A 1 194 ? 25.597 -8.091 -18.734 1.00 91.69 194 SER A O 1
ATOM 1592 N N . VAL A 1 195 ? 26.581 -6.394 -19.826 1.00 93.94 195 VAL A N 1
ATOM 1593 C CA . VAL A 1 195 ? 27.238 -7.236 -20.845 1.00 93.94 195 VAL A CA 1
ATOM 1594 C C . VAL A 1 195 ? 28.237 -8.203 -20.200 1.00 93.94 195 VAL A C 1
ATOM 1596 O O . VAL A 1 195 ? 28.287 -9.381 -20.550 1.00 93.94 195 VAL A O 1
ATOM 1599 N N . THR A 1 196 ? 28.999 -7.738 -19.208 1.00 94.75 196 THR A N 1
ATOM 1600 C CA . THR A 1 196 ? 30.000 -8.543 -18.490 1.00 94.75 196 THR A CA 1
ATOM 1601 C C . THR A 1 196 ? 29.373 -9.732 -17.767 1.00 94.75 196 THR A C 1
ATOM 1603 O O . THR A 1 196 ? 29.938 -10.831 -17.753 1.00 94.75 196 THR A O 1
ATOM 1606 N N . GLU A 1 197 ? 28.194 -9.538 -17.177 1.00 94.19 197 GLU A N 1
ATOM 1607 C CA . GLU A 1 197 ? 27.460 -10.617 -16.514 1.00 94.19 197 GLU A CA 1
ATOM 1608 C C . GLU A 1 197 ? 26.928 -11.640 -17.518 1.00 94.19 197 GLU A C 1
ATOM 1610 O O . GLU A 1 197 ? 27.029 -12.846 -17.268 1.00 94.19 197 GLU A O 1
ATOM 1615 N N . ALA A 1 198 ? 26.443 -11.187 -18.678 1.00 95.75 198 ALA A N 1
ATOM 1616 C CA . ALA A 1 198 ? 26.027 -12.075 -19.759 1.00 95.75 198 ALA A CA 1
ATOM 1617 C C . ALA A 1 198 ? 27.194 -12.951 -20.249 1.00 95.75 198 ALA A C 1
ATOM 1619 O O . ALA A 1 198 ? 27.063 -14.176 -20.290 1.00 95.75 198 ALA A O 1
ATOM 1620 N N . ILE A 1 199 ? 28.363 -12.347 -20.507 1.00 95.31 199 ILE A N 1
ATOM 1621 C CA . ILE A 1 199 ? 29.593 -13.060 -20.901 1.00 95.31 199 ILE A CA 1
ATOM 1622 C C . ILE A 1 199 ? 29.966 -14.110 -19.850 1.00 95.31 199 ILE A C 1
ATOM 1624 O O . ILE A 1 199 ? 30.145 -15.288 -20.165 1.00 95.31 199 ILE A O 1
ATOM 1628 N N . SER A 1 200 ? 30.038 -13.694 -18.584 1.00 94.44 200 SER A N 1
ATOM 1629 C CA . SER A 1 200 ? 30.435 -14.569 -17.476 1.00 94.44 200 SER A CA 1
ATOM 1630 C C . SER A 1 200 ? 29.478 -15.749 -17.308 1.00 94.44 200 SER A C 1
ATOM 1632 O O . SER A 1 200 ? 29.895 -16.856 -16.967 1.00 94.44 200 SER A O 1
ATOM 1634 N N . THR A 1 201 ? 28.186 -15.526 -17.543 1.00 94.44 201 THR A N 1
ATOM 1635 C CA . THR A 1 201 ? 27.155 -16.565 -17.448 1.00 94.44 201 THR A CA 1
ATOM 1636 C C . THR A 1 201 ? 27.317 -17.610 -18.548 1.00 94.44 201 THR A C 1
ATOM 1638 O O . THR A 1 201 ? 27.289 -18.808 -18.258 1.00 94.44 201 THR A O 1
ATOM 1641 N N . VAL A 1 202 ? 27.550 -17.178 -19.790 1.00 94.81 202 VAL A N 1
ATOM 1642 C CA . VAL A 1 202 ? 27.788 -18.087 -20.922 1.00 94.81 202 VAL A CA 1
ATOM 1643 C C . VAL A 1 202 ? 29.074 -18.888 -20.722 1.00 94.81 202 VAL A C 1
ATOM 1645 O O . VAL A 1 202 ? 29.062 -20.111 -20.860 1.00 94.81 202 VAL A O 1
ATOM 1648 N N . GLN A 1 203 ? 30.161 -18.238 -20.302 1.00 93.62 203 GLN A N 1
ATOM 1649 C CA . GLN A 1 203 ? 31.433 -18.912 -20.025 1.00 93.62 203 GLN A CA 1
ATOM 1650 C C . GLN A 1 203 ? 31.287 -19.985 -18.940 1.00 93.62 203 GLN A C 1
ATOM 1652 O O . GLN A 1 203 ? 31.649 -21.141 -19.160 1.00 93.62 203 GLN A O 1
ATOM 1657 N N . LYS A 1 204 ? 30.652 -19.653 -17.807 1.00 94.44 204 LYS A N 1
ATOM 1658 C CA . LYS A 1 204 ? 30.369 -20.629 -16.741 1.00 94.44 204 LYS A CA 1
ATOM 1659 C C . LYS A 1 204 ? 29.527 -21.797 -17.247 1.00 94.44 204 LYS A C 1
ATOM 1661 O O . LYS A 1 204 ? 29.824 -22.948 -16.937 1.00 94.44 204 LYS A O 1
ATOM 1666 N N . LYS A 1 205 ? 28.481 -21.523 -18.034 1.00 93.81 205 LYS A N 1
ATOM 1667 C CA . LYS A 1 205 ? 27.635 -22.568 -18.628 1.00 93.81 205 LYS A CA 1
ATOM 1668 C C . LYS A 1 205 ? 28.467 -23.525 -19.485 1.00 93.81 205 LYS A C 1
ATOM 1670 O O . LYS A 1 205 ? 28.314 -24.737 -19.353 1.00 93.81 205 LYS A O 1
ATOM 1675 N N . LYS A 1 206 ? 29.375 -23.005 -20.311 1.00 92.69 206 LYS A N 1
ATOM 1676 C CA . LYS A 1 206 ? 30.272 -23.821 -21.137 1.00 92.69 206 LYS A CA 1
ATOM 1677 C C . LYS A 1 206 ? 31.220 -24.673 -20.308 1.00 92.69 206 LYS A C 1
ATOM 1679 O O . LYS A 1 206 ? 31.339 -25.864 -20.582 1.00 92.69 206 LYS A O 1
ATOM 1684 N N . GLU A 1 207 ? 31.823 -24.113 -19.263 1.00 92.88 207 GLU A N 1
ATOM 1685 C CA . GLU A 1 207 ? 32.669 -24.879 -18.342 1.00 92.88 207 GLU A CA 1
ATOM 1686 C C . GLU A 1 207 ? 31.901 -26.028 -17.674 1.00 92.88 207 GLU A C 1
ATOM 1688 O O . GLU A 1 207 ? 32.416 -27.141 -17.568 1.00 92.88 207 GLU A O 1
ATOM 1693 N N . TYR A 1 208 ? 30.658 -25.791 -17.239 1.00 92.06 208 TYR A N 1
ATOM 1694 C CA . TYR A 1 208 ? 29.816 -26.844 -16.662 1.00 92.06 208 TYR A CA 1
ATOM 1695 C C . TYR A 1 208 ? 29.476 -27.935 -17.676 1.00 92.06 208 TYR A C 1
ATOM 1697 O O . TYR A 1 208 ? 29.544 -29.117 -17.339 1.00 92.06 208 TYR A O 1
ATOM 1705 N N . LEU A 1 209 ? 29.149 -27.560 -18.915 1.00 91.38 209 LEU A N 1
ATOM 1706 C CA . LEU A 1 209 ? 28.865 -28.515 -19.986 1.00 91.38 209 LEU A CA 1
ATOM 1707 C C . LEU A 1 209 ? 30.104 -29.337 -20.360 1.00 91.38 209 LEU A C 1
ATOM 1709 O O . LEU A 1 209 ? 29.988 -30.546 -20.541 1.00 91.38 209 LEU A O 1
ATOM 1713 N N . GLN A 1 210 ? 31.288 -28.722 -20.406 1.00 91.00 210 GLN A N 1
ATOM 1714 C CA . GLN A 1 210 ? 32.551 -29.433 -20.623 1.00 91.00 210 GLN A CA 1
ATOM 1715 C C . GLN A 1 210 ? 32.836 -30.423 -19.490 1.00 91.00 210 GLN A C 1
ATOM 1717 O O . GLN A 1 210 ? 33.069 -31.600 -19.756 1.00 91.00 210 GLN A O 1
ATOM 1722 N N . LYS A 1 211 ? 32.716 -29.996 -18.225 1.00 91.44 211 LYS A N 1
ATOM 1723 C CA . LYS A 1 211 ? 32.886 -30.882 -17.059 1.00 91.44 211 LYS A CA 1
ATOM 1724 C C . LYS A 1 211 ? 31.891 -32.048 -17.069 1.00 91.44 211 LYS A C 1
ATOM 1726 O O . LYS A 1 211 ? 32.272 -33.179 -16.776 1.00 91.44 211 LYS A O 1
ATOM 1731 N N . ALA A 1 212 ? 30.633 -31.799 -17.432 1.00 87.00 212 ALA A N 1
ATOM 1732 C CA . ALA A 1 212 ? 29.615 -32.841 -17.559 1.00 87.00 212 ALA A CA 1
ATOM 1733 C C . ALA A 1 212 ? 29.920 -33.815 -18.714 1.00 87.00 212 ALA A C 1
ATOM 1735 O O . ALA A 1 212 ? 29.776 -35.029 -18.558 1.00 87.00 212 ALA A O 1
ATOM 1736 N N . ALA A 1 213 ? 30.397 -33.309 -19.854 1.00 87.50 213 ALA A N 1
ATOM 1737 C CA . ALA A 1 213 ? 30.821 -34.126 -20.989 1.00 87.50 213 ALA A CA 1
ATOM 1738 C C . ALA A 1 213 ? 32.055 -34.990 -20.656 1.00 87.50 213 ALA A C 1
ATOM 1740 O O . ALA A 1 213 ? 32.132 -36.152 -21.042 1.00 87.50 213 ALA A O 1
ATOM 1741 N N . GLU A 1 214 ? 33.019 -34.463 -19.901 1.00 85.50 214 GLU A N 1
ATOM 1742 C CA . GLU A 1 214 ? 34.184 -35.228 -19.443 1.00 85.50 214 GLU A CA 1
ATOM 1743 C C . GLU A 1 214 ? 33.815 -36.301 -18.411 1.00 85.50 214 GLU A C 1
ATOM 1745 O O . GLU A 1 214 ? 34.348 -37.410 -18.457 1.00 85.50 214 GLU A O 1
ATOM 1750 N N . ALA A 1 215 ? 32.888 -36.002 -17.496 1.00 80.62 215 ALA A N 1
ATOM 1751 C CA . ALA A 1 215 ? 32.385 -36.972 -16.524 1.00 80.62 215 ALA A CA 1
ATOM 1752 C C . ALA A 1 215 ? 31.605 -38.119 -17.195 1.00 80.62 215 ALA A C 1
ATOM 1754 O O . ALA A 1 215 ? 31.713 -39.272 -16.777 1.00 80.62 215 ALA A O 1
ATOM 1755 N N . THR A 1 216 ? 30.864 -37.819 -18.264 1.00 75.12 216 THR A N 1
ATOM 1756 C CA . THR A 1 216 ? 30.132 -38.823 -19.055 1.00 75.12 216 THR A CA 1
ATOM 1757 C C . THR A 1 216 ? 31.056 -39.655 -19.951 1.00 75.12 216 THR A C 1
ATOM 1759 O O . THR A 1 216 ? 30.894 -40.866 -20.020 1.00 75.12 216 THR A O 1
ATOM 1762 N N . LYS A 1 217 ? 32.113 -39.071 -20.535 1.00 70.19 217 LYS A N 1
ATOM 1763 C CA . LYS A 1 217 ? 33.156 -39.835 -21.256 1.00 70.19 217 LYS A CA 1
ATOM 1764 C C . LYS A 1 217 ? 33.977 -40.751 -20.342 1.00 70.19 217 LYS A C 1
ATOM 1766 O O . LYS A 1 217 ? 34.319 -41.861 -20.727 1.00 70.19 217 LYS A O 1
ATOM 1771 N N . LYS A 1 218 ? 34.270 -40.328 -19.106 1.00 59.34 218 LYS A N 1
ATOM 1772 C CA . LYS A 1 218 ? 34.937 -41.177 -18.093 1.00 59.34 218 LYS A CA 1
ATOM 1773 C C . LYS A 1 218 ? 34.040 -42.296 -17.544 1.00 59.34 218 LYS A C 1
ATOM 1775 O O . LYS A 1 218 ? 34.528 -43.134 -16.791 1.00 59.34 218 LYS A O 1
ATOM 1780 N N . THR A 1 219 ? 32.753 -42.307 -17.893 1.00 51.88 219 THR A N 1
ATOM 1781 C CA . THR A 1 219 ? 31.784 -43.342 -17.502 1.00 51.88 219 THR A CA 1
ATOM 1782 C C . THR A 1 219 ? 31.359 -44.243 -18.666 1.00 51.88 219 THR A C 1
ATOM 1784 O O . THR A 1 219 ? 30.419 -45.023 -18.510 1.00 51.88 219 THR A O 1
ATOM 1787 N N . GLU A 1 220 ? 32.109 -44.253 -19.779 1.00 48.78 220 GLU A N 1
ATOM 1788 C CA . GLU A 1 220 ? 32.135 -45.382 -20.724 1.00 48.78 220 GLU A CA 1
ATOM 1789 C C . GLU A 1 220 ? 32.778 -46.615 -20.037 1.00 48.78 220 GLU A C 1
ATOM 1791 O O . GLU A 1 220 ? 33.949 -46.925 -20.207 1.00 48.78 220 GLU A O 1
ATOM 1796 N N . THR A 1 221 ? 31.973 -47.235 -19.163 1.00 40.88 221 THR A N 1
ATOM 1797 C CA . THR A 1 221 ? 31.958 -48.599 -18.592 1.00 40.88 221 THR A CA 1
ATOM 1798 C C . THR A 1 221 ? 33.274 -49.312 -18.219 1.00 40.88 221 THR A C 1
ATOM 1800 O O . THR A 1 221 ? 34.089 -49.599 -19.094 1.00 40.88 221 THR A O 1
ATOM 1803 N N . PRO A 1 222 ? 33.402 -49.840 -16.976 1.00 39.81 222 PRO A N 1
ATOM 1804 C CA . PRO A 1 222 ? 34.030 -51.144 -16.789 1.00 39.81 222 PRO A CA 1
ATOM 1805 C C . PRO A 1 222 ? 33.258 -52.156 -17.643 1.00 39.81 222 PRO A C 1
ATOM 1807 O O . PRO A 1 222 ? 32.062 -52.371 -17.436 1.00 39.81 222 PRO A O 1
ATOM 1810 N N . ASP A 1 223 ? 33.945 -52.732 -18.619 1.00 42.72 223 ASP A N 1
ATOM 1811 C CA . ASP A 1 223 ? 33.486 -53.859 -19.416 1.00 42.72 223 ASP A CA 1
ATOM 1812 C C . ASP A 1 223 ? 33.150 -55.045 -18.490 1.00 42.72 223 ASP A C 1
ATOM 1814 O O . ASP A 1 223 ? 34.029 -55.759 -18.011 1.00 42.72 223 ASP A O 1
ATOM 1818 N N . TYR A 1 224 ? 31.861 -55.228 -18.190 1.00 45.19 224 TYR A N 1
ATOM 1819 C CA . TYR A 1 224 ? 31.330 -56.388 -17.463 1.00 45.19 224 TYR A CA 1
ATOM 1820 C C . TYR A 1 224 ? 31.025 -57.569 -18.406 1.00 45.19 224 TYR A C 1
ATOM 1822 O O . TYR A 1 224 ? 30.218 -58.429 -18.066 1.00 45.19 224 TYR A O 1
ATOM 1830 N N . ASN A 1 225 ? 31.653 -57.633 -19.586 1.00 45.78 225 ASN A N 1
ATOM 1831 C CA . ASN A 1 225 ? 31.540 -58.752 -20.521 1.00 45.78 225 ASN A CA 1
ATOM 1832 C C . ASN A 1 225 ? 32.918 -59.271 -20.958 1.00 45.78 225 ASN A C 1
ATOM 1834 O O . ASN A 1 225 ? 33.200 -59.424 -22.141 1.00 45.78 225 ASN A O 1
ATOM 1838 N N . ASN A 1 226 ? 33.749 -59.654 -19.991 1.00 43.56 226 ASN A N 1
ATOM 1839 C CA . ASN A 1 226 ? 34.849 -60.588 -20.226 1.00 43.56 226 ASN A CA 1
ATOM 1840 C C . ASN A 1 226 ? 34.850 -61.693 -19.162 1.00 43.56 226 ASN A C 1
ATOM 1842 O O . ASN A 1 226 ? 35.667 -61.675 -18.251 1.00 43.56 226 ASN A O 1
ATOM 1846 N N . ASP A 1 227 ? 33.892 -62.626 -19.262 1.00 41.09 227 ASP A N 1
ATOM 1847 C CA . ASP A 1 227 ? 34.122 -64.063 -19.002 1.00 41.09 227 ASP A CA 1
ATOM 1848 C C . ASP A 1 227 ? 32.863 -64.907 -19.327 1.00 41.09 227 ASP A C 1
ATOM 1850 O O . ASP A 1 227 ? 32.193 -65.460 -18.454 1.00 41.09 227 ASP A O 1
ATOM 1854 N N . ILE A 1 228 ? 32.516 -65.054 -20.613 1.00 44.94 228 ILE A N 1
ATOM 1855 C CA . ILE A 1 228 ? 31.608 -66.132 -21.054 1.00 44.94 228 ILE A CA 1
ATOM 1856 C C . ILE A 1 228 ? 32.456 -67.324 -21.494 1.00 44.94 228 ILE A C 1
ATOM 1858 O O . ILE A 1 228 ? 32.500 -67.667 -22.666 1.00 44.94 228 ILE A O 1
ATOM 1862 N N . THR A 1 229 ? 33.107 -67.977 -20.533 1.00 48.50 229 THR A N 1
ATOM 1863 C CA . THR A 1 229 ? 33.472 -69.401 -20.611 1.00 48.50 229 THR A CA 1
ATOM 1864 C C . THR A 1 229 ? 33.722 -69.946 -19.205 1.00 48.50 229 THR A C 1
ATOM 1866 O O . THR A 1 229 ? 34.863 -70.153 -18.809 1.00 48.50 229 THR A O 1
ATOM 1869 N N . LYS A 1 230 ? 32.656 -70.204 -18.434 1.00 49.72 230 LYS A N 1
ATOM 1870 C CA . LYS A 1 230 ? 32.662 -71.164 -17.310 1.00 49.72 230 LYS A CA 1
ATOM 1871 C C . LYS A 1 230 ? 31.225 -71.577 -16.954 1.00 49.72 230 LYS A C 1
ATOM 1873 O O . LYS A 1 230 ? 30.491 -70.828 -16.329 1.00 49.72 230 LYS A O 1
ATOM 1878 N N . ALA A 1 231 ? 30.850 -72.771 -17.424 1.00 45.47 231 ALA A N 1
ATOM 1879 C CA . ALA A 1 231 ? 29.716 -73.628 -17.045 1.00 45.47 231 ALA A CA 1
ATOM 1880 C C . ALA A 1 231 ? 28.428 -72.948 -16.517 1.00 45.47 231 ALA A C 1
ATOM 1882 O O . ALA A 1 231 ? 28.349 -72.567 -15.350 1.00 45.47 231 ALA A O 1
ATOM 1883 N N . LYS A 1 232 ? 27.365 -72.930 -17.342 1.00 55.91 232 LYS A N 1
ATOM 1884 C CA . LYS A 1 232 ? 25.987 -72.640 -16.901 1.00 55.91 232 LYS A CA 1
ATOM 1885 C C . LYS A 1 232 ? 25.605 -73.601 -15.764 1.00 55.91 232 LYS A C 1
ATOM 1887 O O . LYS A 1 232 ? 25.299 -74.764 -16.017 1.00 55.91 232 LYS A O 1
ATOM 1892 N N . LYS A 1 233 ? 25.635 -73.137 -14.514 1.00 62.69 233 LYS A N 1
ATOM 1893 C CA . LYS A 1 233 ? 25.060 -73.881 -13.386 1.00 62.69 233 LYS A CA 1
ATOM 1894 C C . LYS A 1 233 ? 23.541 -73.691 -13.417 1.00 62.69 233 LYS A C 1
ATOM 1896 O O . LYS A 1 233 ? 23.105 -72.540 -13.458 1.00 62.69 233 LYS A O 1
ATOM 1901 N N . PRO A 1 234 ? 22.731 -74.764 -13.410 1.00 67.44 234 PRO A N 1
ATOM 1902 C CA . PRO A 1 234 ? 21.286 -74.614 -13.321 1.00 67.44 234 PRO A CA 1
ATOM 1903 C C . PRO A 1 234 ? 20.924 -73.982 -11.972 1.00 67.44 234 PRO A C 1
ATOM 1905 O O . PRO A 1 234 ? 21.401 -74.419 -10.925 1.00 67.44 234 PRO A O 1
ATOM 1908 N N . VAL A 1 235 ? 20.089 -72.944 -12.003 1.00 68.94 235 VAL A N 1
ATOM 1909 C CA . VAL A 1 235 ? 19.533 -72.309 -10.803 1.00 68.94 235 VAL A CA 1
ATOM 1910 C C . VAL A 1 235 ? 18.144 -72.893 -10.575 1.00 68.94 235 VAL A C 1
ATOM 1912 O O . VAL A 1 235 ? 17.296 -72.819 -11.460 1.00 68.94 235 VAL A O 1
ATOM 1915 N N . THR A 1 236 ? 17.924 -73.496 -9.405 1.00 78.12 236 THR A N 1
ATOM 1916 C CA . THR A 1 236 ? 16.619 -74.049 -9.012 1.00 78.12 236 THR A CA 1
ATOM 1917 C C . THR A 1 236 ? 15.938 -73.090 -8.050 1.00 78.12 236 THR A C 1
ATOM 1919 O O . THR A 1 236 ? 16.543 -72.657 -7.071 1.00 78.12 236 THR A O 1
ATOM 1922 N N . PHE A 1 237 ? 14.677 -72.780 -8.313 1.00 71.19 237 PHE A N 1
ATOM 1923 C CA . PHE A 1 237 ? 13.807 -72.035 -7.412 1.00 71.19 237 PHE A CA 1
ATOM 1924 C C . PHE A 1 237 ? 12.493 -72.807 -7.262 1.00 71.19 237 PHE A C 1
ATOM 1926 O O . PHE A 1 237 ? 12.052 -73.473 -8.197 1.00 71.19 237 PHE A O 1
ATOM 1933 N N . VAL A 1 238 ? 11.891 -72.748 -6.075 1.00 78.94 238 VAL A N 1
ATOM 1934 C CA . VAL A 1 238 ? 10.672 -73.494 -5.734 1.00 78.94 238 VAL A CA 1
ATOM 1935 C C . VAL A 1 238 ? 9.526 -72.509 -5.564 1.00 78.94 238 VAL A C 1
ATOM 1937 O O . VAL A 1 238 ? 9.660 -71.524 -4.838 1.00 78.94 238 VAL A O 1
ATOM 1940 N N . ILE A 1 239 ? 8.406 -72.781 -6.230 1.00 79.56 239 ILE A N 1
ATOM 1941 C CA . ILE A 1 239 ? 7.177 -71.994 -6.122 1.00 79.56 239 ILE A CA 1
ATOM 1942 C C . ILE A 1 239 ? 6.165 -72.837 -5.350 1.00 79.56 239 ILE A C 1
ATOM 1944 O O . ILE A 1 239 ? 5.840 -73.945 -5.767 1.00 79.56 239 ILE A O 1
ATOM 1948 N N . TYR A 1 240 ? 5.685 -72.319 -4.222 1.00 74.38 240 TYR A N 1
ATOM 1949 C CA . TYR A 1 240 ? 4.794 -73.053 -3.318 1.00 74.38 240 TYR A CA 1
ATOM 1950 C C . TYR A 1 240 ? 3.301 -72.857 -3.640 1.00 74.38 240 TYR A C 1
ATOM 1952 O O . TYR A 1 240 ? 2.475 -73.634 -3.170 1.00 74.38 240 TYR A O 1
ATOM 1960 N N . ASP A 1 241 ? 2.951 -71.865 -4.469 1.00 78.50 241 ASP A N 1
ATOM 1961 C CA . ASP A 1 241 ? 1.578 -71.597 -4.910 1.00 78.50 241 ASP A CA 1
ATOM 1962 C C . ASP A 1 241 ? 1.368 -72.009 -6.379 1.00 78.50 241 ASP A C 1
ATOM 1964 O O . ASP A 1 241 ? 1.996 -71.492 -7.309 1.00 78.50 241 ASP A O 1
ATOM 1968 N N . THR A 1 242 ? 0.436 -72.939 -6.596 1.00 69.12 242 THR A N 1
ATOM 1969 C CA . THR A 1 242 ? 0.065 -73.441 -7.930 1.00 69.12 242 THR A CA 1
ATOM 1970 C C . THR A 1 242 ? -0.433 -72.350 -8.888 1.00 69.12 242 THR A C 1
ATOM 1972 O O . THR A 1 242 ? -0.192 -72.443 -10.095 1.00 69.12 242 THR A O 1
ATOM 1975 N N . GLY A 1 243 ? -1.072 -71.290 -8.380 1.00 72.88 243 GLY A N 1
ATOM 1976 C CA . GLY A 1 243 ? -1.529 -70.157 -9.185 1.00 72.88 243 GLY A CA 1
ATOM 1977 C C . GLY A 1 243 ? -0.380 -69.269 -9.670 1.00 72.88 243 GLY A C 1
ATOM 1978 O O . GLY A 1 243 ? -0.422 -68.734 -10.781 1.00 72.88 243 GLY A O 1
ATOM 1979 N N . GLU A 1 244 ? 0.682 -69.146 -8.875 1.00 74.75 244 GLU A N 1
ATOM 1980 C CA . GLU A 1 244 ? 1.887 -68.395 -9.236 1.00 74.75 244 GLU A CA 1
ATOM 1981 C C . GLU A 1 244 ? 2.790 -69.183 -10.188 1.00 74.75 244 GLU A C 1
ATOM 1983 O O . GLU A 1 244 ? 3.345 -68.604 -11.126 1.00 74.75 244 GLU A O 1
ATOM 1988 N N . ALA A 1 245 ? 2.851 -70.510 -10.040 1.00 81.62 245 ALA A N 1
ATOM 1989 C CA . ALA A 1 245 ? 3.598 -71.385 -10.942 1.00 81.62 245 ALA A CA 1
ATOM 1990 C C . ALA A 1 245 ? 3.146 -71.218 -12.404 1.00 81.62 245 ALA A C 1
ATOM 1992 O O . ALA A 1 245 ? 3.972 -71.113 -13.315 1.00 81.62 245 ALA A O 1
ATOM 1993 N N . SER A 1 246 ? 1.835 -71.087 -12.636 1.00 81.69 246 SER A N 1
ATOM 1994 C CA . SER A 1 246 ? 1.298 -70.846 -13.979 1.00 81.69 246 SER A CA 1
ATOM 1995 C C . SER A 1 246 ? 1.726 -69.496 -14.565 1.00 81.69 246 SER A C 1
ATOM 1997 O O . SER A 1 246 ? 1.935 -69.399 -15.774 1.00 81.69 246 SER A O 1
ATOM 1999 N N . LYS A 1 247 ? 1.868 -68.451 -13.740 1.00 83.94 247 LYS A N 1
ATOM 2000 C CA . LYS A 1 247 ? 2.325 -67.128 -14.198 1.00 83.94 247 LYS A CA 1
ATOM 2001 C C . LYS A 1 247 ? 3.805 -67.156 -14.565 1.00 83.94 247 LYS A C 1
ATOM 2003 O O . LYS A 1 247 ? 4.188 -66.599 -15.593 1.00 83.94 247 LYS A O 1
ATOM 2008 N N . VAL A 1 248 ? 4.620 -67.846 -13.767 1.00 83.62 248 VAL A N 1
ATOM 2009 C CA . VAL A 1 248 ? 6.056 -67.990 -14.031 1.00 83.62 248 VAL A CA 1
ATOM 2010 C C . VAL A 1 248 ? 6.302 -68.788 -15.312 1.00 83.62 248 VAL A C 1
ATOM 2012 O O . VAL A 1 248 ? 7.090 -68.342 -16.141 1.00 83.62 248 VAL A O 1
ATOM 2015 N N . ARG A 1 249 ? 5.567 -69.882 -15.558 1.00 84.69 249 ARG A N 1
ATOM 2016 C CA . ARG A 1 249 ? 5.636 -70.620 -16.838 1.00 84.69 249 ARG A CA 1
ATOM 2017 C C . ARG A 1 249 ? 5.348 -69.724 -18.039 1.00 84.69 249 ARG A C 1
ATOM 2019 O O . ARG A 1 249 ? 6.118 -69.708 -18.997 1.00 84.69 249 ARG A O 1
ATOM 2026 N N . SER A 1 250 ? 4.258 -68.957 -17.978 1.00 85.00 250 SER A N 1
ATOM 2027 C CA . SER A 1 250 ? 3.875 -68.037 -19.056 1.00 85.00 250 SER A CA 1
ATOM 2028 C C . SER A 1 250 ? 4.959 -66.996 -19.325 1.00 85.00 250 SER A C 1
ATOM 2030 O O . SER A 1 250 ? 5.276 -66.728 -20.483 1.00 85.00 250 SER A O 1
ATOM 2032 N N . TYR A 1 251 ? 5.576 -66.459 -18.270 1.00 85.50 251 TYR A N 1
ATOM 2033 C CA . TYR A 1 251 ? 6.687 -65.521 -18.392 1.00 85.50 251 TYR A CA 1
ATOM 2034 C C . TYR A 1 251 ? 7.934 -66.166 -19.018 1.00 85.50 251 TYR A C 1
ATOM 2036 O O . TYR A 1 251 ? 8.512 -65.600 -19.945 1.00 85.50 251 TYR A O 1
ATOM 2044 N N . MET A 1 252 ? 8.333 -67.358 -18.562 1.00 86.50 252 MET A N 1
ATOM 2045 C CA . MET A 1 252 ? 9.511 -68.065 -19.087 1.00 86.50 252 MET A CA 1
ATOM 2046 C C . MET A 1 252 ? 9.341 -68.416 -20.572 1.00 86.50 252 MET A C 1
ATOM 2048 O O . MET A 1 252 ? 10.239 -68.159 -21.375 1.00 86.50 252 MET A O 1
ATOM 2052 N N . ASN A 1 253 ? 8.155 -68.903 -20.957 1.00 86.56 253 ASN A N 1
ATOM 2053 C CA . ASN A 1 253 ? 7.824 -69.221 -22.347 1.00 86.56 253 ASN A CA 1
ATOM 2054 C C . ASN A 1 253 ? 7.817 -67.969 -23.240 1.00 86.56 253 ASN A C 1
ATOM 2056 O O . ASN A 1 253 ? 8.394 -67.992 -24.327 1.00 86.56 253 ASN A O 1
ATOM 2060 N N . ALA A 1 254 ? 7.211 -66.865 -22.782 1.00 84.06 254 ALA A N 1
ATOM 2061 C CA . ALA A 1 254 ? 7.170 -65.608 -23.535 1.00 84.06 254 ALA A CA 1
ATOM 2062 C C . ALA A 1 254 ? 8.575 -65.050 -23.828 1.00 84.06 254 ALA A C 1
ATOM 2064 O O . ALA A 1 254 ? 8.796 -64.446 -24.876 1.00 84.06 254 ALA A O 1
ATOM 2065 N N . ASN A 1 255 ? 9.530 -65.296 -22.927 1.00 81.62 255 ASN A N 1
ATOM 2066 C CA . ASN A 1 255 ? 10.904 -64.808 -23.031 1.00 81.62 255 ASN A CA 1
ATOM 2067 C C . ASN A 1 255 ? 11.895 -65.846 -23.587 1.00 81.62 255 ASN A C 1
ATOM 2069 O O . ASN A 1 255 ? 13.096 -65.585 -23.598 1.00 81.62 255 ASN A O 1
ATOM 2073 N N . LYS A 1 256 ? 11.421 -67.007 -24.069 1.00 84.88 256 LYS A N 1
ATOM 2074 C CA . LYS A 1 256 ? 12.258 -68.097 -24.618 1.00 84.88 256 LYS A CA 1
ATOM 2075 C C . LYS A 1 256 ? 13.352 -68.575 -23.650 1.00 84.88 256 LYS A C 1
ATOM 2077 O O . LYS A 1 256 ? 14.448 -68.940 -24.072 1.00 84.88 256 LYS A O 1
ATOM 2082 N N . ILE A 1 257 ? 13.061 -68.553 -22.352 1.00 81.94 257 ILE A N 1
ATOM 2083 C CA . ILE A 1 257 ? 13.981 -69.032 -21.321 1.00 81.94 257 ILE A CA 1
ATOM 2084 C C . ILE A 1 257 ? 13.823 -70.551 -21.221 1.00 81.94 257 ILE A C 1
ATOM 2086 O O . ILE A 1 257 ? 12.723 -71.041 -20.975 1.00 81.94 257 ILE A O 1
ATOM 2090 N N . GLU A 1 258 ? 14.908 -71.303 -21.408 1.00 80.56 258 GLU A N 1
ATOM 2091 C CA . GLU A 1 258 ? 14.907 -72.758 -21.222 1.00 80.56 258 GLU A CA 1
ATOM 2092 C C . GLU A 1 258 ? 14.832 -73.106 -19.730 1.00 80.56 258 GLU A C 1
ATOM 2094 O O . GLU A 1 258 ? 15.682 -72.691 -18.940 1.00 80.56 258 GLU A O 1
ATOM 2099 N N . TYR A 1 259 ? 13.832 -73.896 -19.342 1.00 85.25 259 TYR A N 1
ATOM 2100 C CA . TYR A 1 259 ? 13.681 -74.411 -17.983 1.00 85.25 259 TYR A CA 1
ATOM 2101 C C . TYR A 1 259 ? 13.265 -75.881 -18.008 1.00 85.25 259 TYR A C 1
ATOM 2103 O O . TYR A 1 259 ? 12.743 -76.390 -19.000 1.00 85.25 259 TYR A O 1
ATOM 2111 N N . LYS A 1 260 ? 13.501 -76.563 -16.888 1.00 80.50 260 LYS A N 1
ATOM 2112 C CA . LYS A 1 260 ? 13.033 -77.922 -16.638 1.00 80.50 260 LYS A CA 1
ATOM 2113 C C . LYS A 1 260 ? 12.328 -77.935 -15.292 1.00 80.50 260 LYS A C 1
ATOM 2115 O O . LYS A 1 260 ? 12.874 -77.438 -14.312 1.00 80.50 260 LYS A O 1
ATOM 2120 N N . GLU A 1 261 ? 11.136 -78.506 -15.260 1.00 79.06 261 GLU A N 1
ATOM 2121 C CA . GLU A 1 261 ? 10.418 -78.753 -14.013 1.00 79.06 261 GLU A CA 1
ATOM 2122 C C . GLU A 1 261 ? 10.898 -80.078 -13.425 1.00 79.06 261 GLU A C 1
ATOM 2124 O O . GLU A 1 261 ? 11.092 -81.051 -14.164 1.00 79.06 261 GLU A O 1
ATOM 2129 N N . ILE A 1 262 ? 11.175 -80.073 -12.122 1.00 68.62 262 ILE A N 1
ATOM 2130 C CA . ILE A 1 262 ? 11.665 -81.226 -11.360 1.00 68.62 262 ILE A CA 1
ATOM 2131 C C . ILE A 1 262 ? 10.546 -81.699 -10.444 1.00 68.62 262 ILE A C 1
ATOM 2133 O O . ILE A 1 262 ? 9.908 -80.817 -9.824 1.00 68.62 262 ILE A O 1
#

Foldseek 3Di:
DDDDDDDPPPDDDDDDDDDDPCVVVVVVVVVVLVVVLVPDDDDPVCPVVNVVSVVVVVVVVVVVVVVVVVVVCVVCVVVVVVVVVVVVVVVVVVVVVVVVVVVVVVVLVVLLVVQLVVLQVLLVVVVVVPPPQLDHSVVLCVVVVCCSPPPHDPVNSSVSSVVVSVVSVVLLVVLVPDPVSVQLVVQCSVPVPDSVVSVVVVVVVVVVVVVVVVVVVVPPDDPPPPDPDDDDDDDDDDDPDPVVVVVVVVVCVVVVNDDDDD

Secondary structure (DSSP, 8-state):
-------GGG------PPP-TTHHHHHHHHHHHHHHHHTPPP-TTTHHHHHHHHHHHHHHHHHHHHHHHHHHHHHHHHHHHHHHHHHHHHHHHHHHHHHHHHHHHHHHHHHHHHHHHHHHHHHHHHHTTSTT----HHHHHHHTGGGGSTTS-HHHHHHHHHHHHHHHHHHHHHHTTSTTHHHHHHHHHHSTT-HHHHHHHHHHHHHHHHHHHHHHHTTS---------S--PPPP-----HHHHHHHHHHHHHTT------

pLDDT: mean 86.45, std 12.44, range [39.81, 98.06]

InterPro domains:
  IPR009785 Lactobacillus prophage Lj928, Orf309 [PF07083] (15-191)